Protein AF-0000000066528112 (afdb_homodimer)

pLDDT: mean 96.11, std 7.38, range [39.06, 98.94]

Organism: Pseudomonas aeruginosa (strain ATCC 15692 / DSM 22644 / CIP 104116 / JCM 14847 / LMG 12228 / 1C / PRS 101 / PAO1) (NCBI:txid208964)

Sequence (336 aa):
MSLSIYQASIPTFLRTLGNLSAILKKAAAHAEAKNIDPRIFIDARLAPDMFPLARQVQIASDAAKGAGARLAGLEVPSYADTETTFDELQARIARTVEFLEGIREEQLDGAEERNVTLKVRGQEISFNGRDFLFGFALPNFFFHVTTAYAILRHNGVELGKMDFLGGAMSLSIYQASIPTFLRTLGNLSAILKKAAAHAEAKNIDPRIFIDARLAPDMFPLARQVQIASDAAKGAGARLAGLEVPSYADTETTFDELQARIARTVEFLEGIREEQLDGAEERNVTLKVRGQEISFNGRDFLFGFALPNFFFHVTTAYAILRHNGVELGKMDFLGGA

Foldseek 3Di:
DDDFPLNVALVVLLQQLVLLLVLLVLLVVVCVVVVHDSLCQQQFAPDPPDGGLLVLLVVLLQLRQVLLQQLLVHDRDDDDSDDRGSVSSSVSSVVSSVNSVPRDRVSNVVSQQCWGWDQDPNDIDIDRSVCCRPVPSVVSNLVSSVRSSVRSVVVPRDDDPCSRVDPD/DDDFPLNVALVVLLVQLVLLLVLLVLLVVVCVVVVHDQLCQQQFAPDPPDGGLLVLLVVLLQLRQVLLQQLLVHDRDDDDSDDRGSVSSSVSSVVSSVSSVPRDRVSNVVSQQCWGWDQDPNDIDIDRSVCCRPVPSVVSNVVSSVRSSVRSVVVPRDDDPCSRVDPD

Structure (mmCIF, N/CA/C/O backbone):
data_AF-0000000066528112-model_v1
#
loop_
_entity.id
_entity.type
_entity.pdbx_description
1 polymer 'DUF1993 domain-containing protein'
#
loop_
_atom_site.group_PDB
_atom_site.id
_atom_site.type_symbol
_atom_site.label_atom_id
_atom_site.label_alt_id
_atom_site.label_comp_id
_atom_site.label_asym_id
_atom_site.label_entity_id
_atom_site.label_seq_id
_atom_site.pdbx_PDB_ins_code
_atom_site.Cartn_x
_atom_site.Cartn_y
_atom_site.Cartn_z
_atom_site.occupancy
_atom_site.B_iso_or_equiv
_atom_site.auth_seq_id
_atom_site.auth_comp_id
_atom_site.auth_asym_id
_atom_site.auth_atom_id
_atom_site.pdbx_PDB_model_num
ATOM 1 N N . MET A 1 1 ? 0.867 26.953 3.883 1 61.59 1 MET A N 1
ATOM 2 C CA . MET A 1 1 ? -0.133 26.438 4.812 1 61.59 1 MET A CA 1
ATOM 3 C C . MET A 1 1 ? 0.232 25.031 5.281 1 61.59 1 MET A C 1
ATOM 5 O O . MET A 1 1 ? 0.958 24.312 4.594 1 61.59 1 MET A O 1
ATOM 9 N N . SER A 1 2 ? 0.031 24.75 6.609 1 81.88 2 SER A N 1
ATOM 10 C CA . SER A 1 2 ? 0.45 23.5 7.258 1 81.88 2 SER A CA 1
ATOM 11 C C . SER A 1 2 ? -0.339 22.312 6.73 1 81.88 2 SER A C 1
ATOM 13 O O . SER A 1 2 ? -1.489 22.453 6.312 1 81.88 2 SER A O 1
ATOM 15 N N . LEU A 1 3 ? 0.223 21.266 6.391 1 93.56 3 LEU A N 1
ATOM 16 C CA . LEU A 1 3 ? -0.388 20.016 5.969 1 93.56 3 LEU A CA 1
ATOM 17 C C . LEU A 1 3 ? -1.448 19.562 6.969 1 93.56 3 LEU A C 1
ATOM 19 O O . LEU A 1 3 ? -1.228 19.625 8.18 1 93.56 3 LEU A O 1
ATOM 23 N N . SER A 1 4 ? -2.672 19.312 6.5 1 95.62 4 SER A N 1
ATOM 24 C CA . SER A 1 4 ? -3.746 18.844 7.371 1 95.62 4 SER A CA 1
ATOM 25 C C . SER A 1 4 ? -3.979 17.344 7.199 1 95.62 4 SER A C 1
ATOM 27 O O . SER A 1 4 ? -3.578 16.75 6.191 1 95.62 4 SER A O 1
ATOM 29 N N . ILE A 1 5 ? -4.656 16.75 8.188 1 97.38 5 ILE A N 1
ATOM 30 C CA . ILE A 1 5 ? -5.023 15.336 8.094 1 97.38 5 ILE A CA 1
ATOM 31 C C . ILE A 1 5 ? -5.969 15.125 6.914 1 97.38 5 ILE A C 1
ATOM 33 O O . ILE A 1 5 ? -5.91 14.094 6.238 1 97.38 5 ILE A O 1
ATOM 37 N N . TYR A 1 6 ? -6.859 16.078 6.684 1 97.5 6 TYR A N 1
ATOM 38 C CA . TYR A 1 6 ? -7.738 15.969 5.523 1 97.5 6 TYR A CA 1
ATOM 39 C C . TYR A 1 6 ? -6.93 15.836 4.238 1 97.5 6 TYR A C 1
ATOM 41 O O . TYR A 1 6 ? -7.137 14.906 3.459 1 97.5 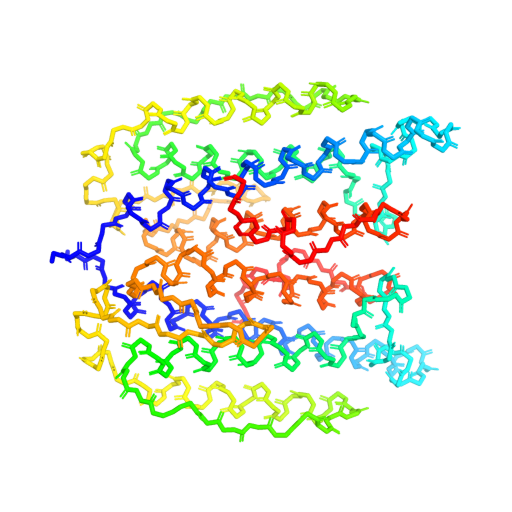6 TYR A O 1
ATOM 49 N N . GLN A 1 7 ? -5.98 16.672 4.039 1 96.75 7 GLN A N 1
ATOM 50 C CA . GLN A 1 7 ? -5.164 16.688 2.83 1 96.75 7 GLN A CA 1
ATOM 51 C C . GLN A 1 7 ? -4.34 15.406 2.705 1 96.75 7 GLN A C 1
ATOM 53 O O . GLN A 1 7 ? -4.059 14.953 1.595 1 96.75 7 GLN A O 1
ATOM 58 N N . ALA A 1 8 ? -4.027 14.781 3.84 1 97.94 8 ALA A N 1
ATOM 59 C CA . ALA A 1 8 ? -3.146 13.617 3.867 1 97.94 8 ALA A CA 1
ATOM 60 C C . ALA A 1 8 ? -3.945 12.328 3.758 1 97.94 8 ALA A C 1
ATOM 62 O O . ALA A 1 8 ? -3.373 11.234 3.744 1 97.94 8 ALA A O 1
ATOM 63 N N . SER A 1 9 ? -5.273 12.398 3.684 1 98.38 9 SER A N 1
ATOM 64 C CA . SER A 1 9 ? -6.039 11.156 3.783 1 98.38 9 SER A CA 1
ATOM 65 C C . SER A 1 9 ? -7.117 11.086 2.709 1 98.38 9 SER A C 1
ATOM 67 O O . SER A 1 9 ? -6.953 10.398 1.699 1 98.38 9 SER A O 1
ATOM 69 N N . ILE A 1 10 ? -8.109 11.992 2.83 1 98.62 10 ILE A N 1
ATOM 70 C CA . ILE A 1 10 ? -9.367 11.828 2.109 1 98.62 10 ILE A CA 1
ATOM 71 C C . ILE A 1 10 ? -9.109 11.844 0.605 1 98.6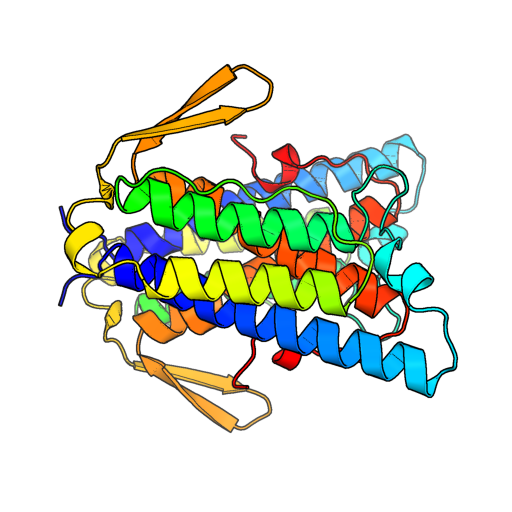2 10 ILE A C 1
ATOM 73 O O . ILE A 1 10 ? -9.547 10.945 -0.117 1 98.62 10 ILE A O 1
ATOM 77 N N . PRO A 1 11 ? -8.375 12.781 0.064 1 98.06 11 PRO A N 1
ATOM 78 C CA . PRO A 1 11 ? -8.141 12.773 -1.382 1 98.06 11 PRO A CA 1
ATOM 79 C C . PRO A 1 11 ? -7.395 11.523 -1.854 1 98.06 11 PRO A C 1
ATOM 81 O O . PRO A 1 11 ? -7.652 11.031 -2.953 1 98.06 11 PRO A O 1
ATOM 84 N N . THR A 1 12 ? -6.445 11.023 -1.06 1 98.31 12 THR A N 1
ATOM 85 C CA . THR A 1 12 ? -5.695 9.82 -1.401 1 98.31 12 THR A CA 1
ATOM 86 C C . THR A 1 12 ? -6.621 8.609 -1.487 1 98.31 12 THR A C 1
ATOM 88 O O . THR A 1 12 ? -6.543 7.828 -2.438 1 98.31 12 THR A O 1
ATOM 91 N N . PHE A 1 13 ? -7.492 8.477 -0.484 1 98.75 13 PHE A N 1
ATOM 92 C CA . PHE A 1 13 ? -8.453 7.379 -0.507 1 98.75 13 PHE A CA 1
ATOM 93 C C . PHE A 1 13 ? -9.359 7.477 -1.729 1 98.75 13 PHE A C 1
ATOM 95 O O . PHE A 1 13 ? -9.586 6.48 -2.42 1 98.75 13 PHE A O 1
ATOM 102 N N . LEU A 1 14 ? -9.852 8.695 -1.985 1 98.69 14 LEU A N 1
ATOM 103 C CA . LEU A 1 14 ? -10.781 8.906 -3.092 1 98.69 14 LEU A CA 1
ATOM 104 C C . LEU A 1 14 ? -10.117 8.578 -4.426 1 98.69 14 LEU A C 1
ATOM 106 O O . LEU A 1 14 ? -10.688 7.859 -5.25 1 98.69 14 LEU A O 1
ATOM 110 N N . ARG A 1 15 ? -8.961 9.047 -4.617 1 98.19 15 ARG A N 1
ATOM 111 C CA . ARG A 1 15 ? -8.25 8.812 -5.867 1 98.19 15 ARG A CA 1
ATOM 112 C C . ARG A 1 15 ? -7.965 7.328 -6.066 1 98.19 15 ARG A C 1
ATOM 114 O O . ARG A 1 15 ? -8.195 6.785 -7.148 1 98.19 15 ARG A O 1
ATOM 121 N N . THR A 1 16 ? -7.457 6.68 -5.062 1 98.69 16 THR A N 1
ATOM 122 C CA . THR A 1 16 ? -7.062 5.277 -5.156 1 98.69 16 THR A CA 1
ATOM 123 C C . THR A 1 16 ? -8.281 4.387 -5.348 1 98.69 16 THR A C 1
ATOM 125 O O . THR A 1 16 ? -8.234 3.406 -6.094 1 98.69 16 THR A O 1
ATOM 128 N N . LEU A 1 17 ? -9.398 4.73 -4.672 1 98.81 17 LEU A N 1
ATOM 129 C CA . LEU A 1 17 ? -10.633 3.982 -4.883 1 98.81 17 LEU A CA 1
ATOM 130 C C . LEU A 1 17 ? -11.141 4.164 -6.312 1 98.81 17 LEU A C 1
ATOM 132 O O . LEU A 1 17 ? -11.695 3.232 -6.898 1 98.81 17 LEU A O 1
ATOM 136 N N . GLY A 1 18 ? -11 5.367 -6.812 1 98.62 18 GLY A N 1
ATOM 137 C CA . GLY A 1 18 ? -11.312 5.574 -8.219 1 98.62 18 GLY A CA 1
ATOM 138 C C . GLY A 1 18 ? -10.484 4.707 -9.148 1 98.62 18 GLY A C 1
ATOM 139 O O . GLY A 1 18 ? -11.016 4.129 -10.102 1 98.62 18 GLY A O 1
ATOM 140 N N . ASN A 1 19 ? -9.219 4.637 -8.906 1 98.62 19 ASN A N 1
ATOM 141 C CA . ASN A 1 19 ? -8.328 3.785 -9.688 1 98.62 19 ASN A CA 1
ATOM 142 C C . ASN A 1 19 ? -8.719 2.314 -9.578 1 98.62 19 ASN A C 1
ATOM 144 O O . ASN A 1 19 ? -8.672 1.577 -10.562 1 98.62 19 ASN A O 1
ATOM 148 N N . LEU A 1 20 ? -9.062 1.886 -8.336 1 98.75 20 LEU A N 1
ATOM 149 C CA . LEU A 1 20 ? -9.5 0.51 -8.133 1 98.75 20 LEU A CA 1
ATOM 150 C C . LEU A 1 20 ? -10.758 0.213 -8.938 1 98.75 20 LEU A C 1
ATOM 152 O O . LEU A 1 20 ? -10.891 -0.869 -9.508 1 98.75 20 LEU A O 1
ATOM 156 N N . SER A 1 21 ? -11.688 1.162 -8.93 1 98.81 21 SER A N 1
ATOM 157 C CA . SER A 1 21 ? -12.898 1.032 -9.734 1 98.81 21 SER A CA 1
ATOM 158 C C . SER A 1 21 ? -12.555 0.85 -11.211 1 98.81 21 SER A C 1
ATOM 160 O O . SER A 1 21 ? -13.117 -0.017 -11.883 1 98.81 21 SER A O 1
ATOM 162 N N . ALA A 1 22 ? -11.672 1.644 -11.734 1 98.62 22 ALA A N 1
ATOM 163 C CA . ALA A 1 22 ? -11.25 1.547 -13.125 1 98.62 22 ALA A CA 1
ATOM 164 C C . ALA A 1 22 ? -10.594 0.2 -13.406 1 98.62 22 ALA A C 1
ATOM 166 O O . ALA A 1 22 ? -10.805 -0.394 -14.469 1 98.62 22 ALA A O 1
ATOM 167 N N . ILE A 1 23 ? -9.789 -0.249 -12.508 1 98.75 23 ILE A N 1
ATOM 168 C CA . ILE A 1 23 ? -9.117 -1.541 -12.625 1 98.75 23 ILE A CA 1
ATOM 169 C C . ILE A 1 23 ? -10.156 -2.654 -12.727 1 98.75 23 ILE A C 1
ATOM 171 O O . ILE A 1 23 ? -10.047 -3.541 -13.57 1 98.75 23 ILE A O 1
ATOM 175 N N . LEU A 1 24 ? -11.164 -2.598 -11.883 1 98.81 24 LEU A N 1
ATOM 176 C CA . LEU A 1 24 ? -12.211 -3.615 -11.898 1 98.81 24 LEU A CA 1
ATOM 177 C C . LEU A 1 24 ? -13 -3.559 -13.203 1 98.81 24 LEU A C 1
ATOM 179 O O . LEU A 1 24 ? -13.445 -4.59 -13.703 1 98.81 24 LEU A O 1
ATOM 183 N N . LYS A 1 25 ? -13.242 -2.361 -13.703 1 98.69 25 LYS A N 1
ATOM 184 C CA . LYS A 1 25 ? -13.914 -2.227 -14.984 1 98.69 25 LYS A CA 1
ATOM 185 C C . LYS A 1 25 ? -13.117 -2.893 -16.109 1 98.69 25 LYS A C 1
ATOM 187 O O . LYS A 1 25 ? -13.68 -3.568 -16.969 1 98.69 25 LYS A O 1
ATOM 192 N N . LYS A 1 26 ? -11.836 -2.717 -16.094 1 98.38 26 LYS A N 1
ATOM 193 C CA . LYS A 1 26 ? -10.977 -3.361 -17.078 1 98.38 26 LYS A CA 1
ATOM 194 C C . LYS A 1 26 ? -11.031 -4.883 -16.938 1 98.38 26 LYS A C 1
ATOM 196 O O . LYS A 1 26 ? -10.977 -5.598 -17.938 1 98.38 26 LYS A O 1
ATOM 201 N N . ALA A 1 27 ? -11.07 -5.32 -15.719 1 98.75 27 ALA A N 1
ATOM 202 C CA . ALA A 1 27 ? -11.141 -6.758 -15.477 1 98.75 27 ALA A CA 1
ATOM 203 C C . ALA A 1 27 ? -12.438 -7.344 -16.016 1 98.75 27 ALA A C 1
ATOM 205 O O . ALA A 1 27 ? -12.438 -8.414 -16.625 1 98.75 27 ALA A O 1
ATOM 206 N N . ALA A 1 28 ? -13.523 -6.66 -15.742 1 98.75 28 ALA A N 1
ATOM 207 C CA . ALA A 1 28 ? -14.82 -7.102 -16.25 1 98.75 28 ALA A CA 1
ATOM 208 C C . ALA A 1 28 ? -14.836 -7.129 -17.766 1 98.75 28 ALA A C 1
ATOM 210 O O . ALA A 1 28 ? -15.344 -8.078 -18.375 1 98.75 28 ALA A O 1
ATOM 211 N N . ALA A 1 29 ? -14.297 -6.109 -18.375 1 98.69 29 ALA A N 1
ATOM 212 C CA . ALA A 1 29 ? -14.211 -6.039 -19.828 1 98.69 29 ALA A CA 1
ATOM 213 C C . ALA A 1 29 ? -13.336 -7.164 -20.391 1 98.69 29 ALA A C 1
ATOM 215 O O . ALA A 1 29 ? -13.648 -7.746 -21.438 1 98.69 29 ALA A O 1
ATOM 216 N N . HIS A 1 30 ? -12.258 -7.422 -19.719 1 98.44 30 HIS A N 1
ATOM 217 C CA . HIS A 1 30 ? -11.367 -8.508 -20.109 1 98.44 30 HIS A CA 1
ATOM 218 C C . HIS A 1 30 ? -12.094 -9.852 -20.062 1 98.44 30 HIS A C 1
ATOM 220 O O . HIS A 1 30 ? -11.953 -10.664 -20.984 1 98.44 30 HIS A O 1
ATOM 226 N N . ALA A 1 31 ? -12.781 -10.062 -19.016 1 98.5 31 ALA A N 1
ATOM 227 C CA . ALA A 1 31 ? -13.547 -11.297 -18.875 1 98.5 31 ALA A CA 1
ATOM 228 C C . ALA A 1 31 ? -14.523 -11.469 -20.031 1 98.5 31 ALA A C 1
ATOM 230 O O . ALA A 1 31 ? -14.633 -12.555 -20.609 1 98.5 31 ALA A O 1
ATOM 231 N N . GLU A 1 32 ? -15.219 -10.43 -20.312 1 98.38 32 GLU A N 1
ATOM 232 C CA . GLU A 1 32 ? -16.172 -10.453 -21.422 1 98.38 32 GLU A CA 1
ATOM 233 C C . GLU A 1 32 ? -15.484 -10.719 -22.75 1 98.38 32 GLU A C 1
ATOM 235 O O . GLU A 1 32 ? -15.906 -11.586 -23.516 1 98.38 32 GLU A O 1
ATOM 240 N N . ALA A 1 33 ? -14.461 -10.039 -22.984 1 98.38 33 ALA A N 1
ATOM 241 C CA . ALA A 1 33 ? -13.734 -10.125 -24.266 1 98.38 33 ALA A CA 1
ATOM 242 C C . ALA A 1 33 ? -13.164 -11.523 -24.469 1 98.38 33 ALA A C 1
ATOM 244 O O . ALA A 1 33 ? -13.086 -12.008 -25.594 1 98.38 33 ALA A O 1
ATOM 245 N N . LYS A 1 34 ? -12.82 -12.148 -23.406 1 98.06 34 LYS A N 1
ATOM 246 C CA . LYS A 1 34 ? -12.156 -13.445 -23.5 1 98.06 34 LYS A CA 1
ATOM 247 C C . LYS A 1 34 ? -13.125 -14.578 -23.188 1 98.06 34 LYS A C 1
ATOM 249 O O . LYS A 1 34 ? -12.727 -15.75 -23.141 1 98.06 34 LYS A O 1
ATOM 254 N N . ASN A 1 35 ? -14.352 -14.227 -23.047 1 98.31 35 ASN A N 1
ATOM 255 C CA . ASN A 1 35 ? -15.383 -15.203 -22.703 1 98.31 35 ASN A CA 1
ATOM 256 C C . ASN A 1 35 ? -15.023 -16 -21.453 1 98.31 35 ASN A C 1
ATOM 258 O O . ASN A 1 35 ? -15.086 -17.234 -21.453 1 98.31 35 ASN A O 1
ATOM 262 N N . ILE A 1 36 ? -14.578 -15.328 -20.438 1 98.12 36 ILE A N 1
ATOM 263 C CA . ILE A 1 36 ? -14.25 -15.891 -19.125 1 98.12 36 ILE A CA 1
ATOM 264 C C . ILE A 1 36 ? -15.375 -15.586 -18.141 1 98.12 36 ILE A C 1
ATOM 266 O O . ILE A 1 36 ? -15.852 -14.445 -18.062 1 98.12 36 ILE A O 1
ATOM 270 N N . ASP A 1 37 ? -15.828 -16.625 -17.453 1 98.5 37 ASP A N 1
ATOM 271 C CA . ASP A 1 37 ? -16.75 -16.391 -16.359 1 98.5 37 ASP A CA 1
ATOM 272 C C . ASP A 1 37 ? -16.156 -15.406 -15.344 1 98.5 37 ASP A C 1
ATOM 274 O O . ASP A 1 37 ? -15.117 -15.688 -14.742 1 98.5 37 ASP A O 1
ATOM 278 N N . PRO A 1 38 ? -16.828 -14.203 -15.109 1 98.44 38 PRO A N 1
ATOM 279 C CA . PRO A 1 38 ? -16.281 -13.195 -14.211 1 98.44 38 PRO A CA 1
ATOM 280 C C . PRO A 1 38 ? -15.984 -13.742 -12.812 1 98.44 38 PRO A C 1
ATOM 282 O O . PRO A 1 38 ? -15.078 -13.258 -12.133 1 98.44 38 PRO A O 1
ATOM 285 N N . ARG A 1 39 ? -16.734 -14.742 -12.391 1 98 39 ARG A N 1
ATOM 286 C CA . ARG A 1 39 ? -16.547 -15.32 -11.07 1 98 39 ARG A CA 1
ATOM 287 C C . ARG A 1 39 ? -15.148 -15.898 -10.914 1 98 39 ARG A C 1
ATOM 289 O O . ARG A 1 39 ? -14.641 -16.016 -9.789 1 98 39 ARG A O 1
ATOM 296 N N . ILE A 1 40 ? -14.508 -16.297 -11.992 1 98.44 40 ILE A N 1
ATOM 297 C CA . ILE A 1 40 ? -13.141 -16.797 -11.953 1 98.44 40 ILE A CA 1
ATOM 298 C C . ILE A 1 40 ? -12.203 -15.734 -11.398 1 98.44 40 ILE A C 1
ATOM 300 O O . ILE A 1 40 ? -11.328 -16.031 -10.578 1 98.44 40 ILE A O 1
ATOM 304 N N . PHE A 1 41 ? -12.43 -14.484 -11.828 1 98.69 41 PHE A N 1
ATOM 305 C CA . PHE A 1 41 ? -11.625 -13.391 -11.305 1 98.69 41 PHE A CA 1
ATOM 306 C C . PHE A 1 41 ? -12.047 -13.039 -9.883 1 98.69 41 PHE A C 1
ATOM 308 O O . PHE A 1 41 ? -11.195 -12.82 -9.016 1 98.69 41 PHE A O 1
ATOM 315 N N . ILE A 1 42 ? -13.305 -12.984 -9.625 1 98.81 42 ILE A N 1
ATOM 316 C CA . ILE A 1 42 ? -13.859 -12.547 -8.352 1 98.81 42 ILE A CA 1
ATOM 317 C C . ILE A 1 42 ? -13.359 -13.461 -7.23 1 98.81 42 ILE A C 1
ATOM 319 O O . ILE A 1 42 ? -13.07 -13 -6.125 1 98.81 42 ILE A O 1
ATOM 323 N N . ASP A 1 43 ? -13.188 -14.75 -7.543 1 98.5 43 ASP A N 1
ATOM 324 C CA . ASP A 1 43 ? -12.836 -15.75 -6.543 1 98.5 43 ASP A CA 1
ATOM 325 C C . ASP A 1 43 ? -11.336 -16.047 -6.566 1 98.5 43 ASP A C 1
ATOM 327 O O . ASP A 1 43 ? -10.844 -16.828 -5.754 1 98.5 43 ASP A O 1
ATOM 331 N N . ALA A 1 44 ? -10.625 -15.406 -7.469 1 98.5 44 ALA A N 1
ATOM 332 C CA . ALA A 1 44 ? -9.195 -15.695 -7.621 1 98.5 44 ALA A CA 1
ATOM 333 C C . ALA A 1 44 ? -8.414 -15.227 -6.398 1 98.5 44 ALA A C 1
ATOM 335 O O . ALA A 1 44 ? -8.781 -14.242 -5.754 1 98.5 44 ALA A O 1
ATOM 336 N N . ARG A 1 45 ? -7.305 -15.914 -6.055 1 98.12 45 ARG A N 1
ATOM 337 C CA . ARG A 1 45 ? -6.391 -15.648 -4.949 1 98.12 45 ARG A CA 1
ATOM 338 C C . ARG A 1 45 ? -4.938 -15.781 -5.395 1 98.12 45 ARG A C 1
ATOM 340 O O . ARG A 1 45 ? -4.641 -16.5 -6.348 1 98.12 45 ARG A O 1
ATOM 347 N N . LEU A 1 46 ? -4.027 -15.078 -4.695 1 97.56 46 LEU A N 1
ATOM 348 C CA . LEU A 1 46 ? -2.607 -15.227 -4.992 1 97.56 46 LEU A CA 1
ATOM 349 C C . LEU A 1 46 ? -2.027 -16.438 -4.281 1 97.56 46 LEU A C 1
ATOM 351 O O . LEU A 1 46 ? -1.034 -17.016 -4.734 1 97.56 46 LEU A O 1
ATOM 355 N N . ALA A 1 47 ? -2.502 -16.766 -3.166 1 96.06 47 ALA A N 1
ATOM 356 C CA . ALA A 1 47 ? -2.164 -17.938 -2.373 1 96.06 47 ALA A CA 1
ATOM 357 C C . ALA A 1 47 ? -3.404 -18.531 -1.707 1 96.06 47 ALA A C 1
ATOM 359 O O . ALA A 1 47 ? -4.363 -17.812 -1.422 1 96.06 47 ALA A O 1
ATOM 360 N N . PRO A 1 48 ? -3.457 -19.891 -1.428 1 95.44 48 PRO A N 1
ATOM 361 C CA . PRO A 1 48 ? -4.684 -20.562 -0.993 1 95.44 48 PRO A CA 1
ATOM 362 C C . PRO A 1 48 ? -5.254 -19.969 0.294 1 95.44 48 PRO A C 1
ATOM 364 O O . PRO A 1 48 ? -6.473 -19.984 0.501 1 95.44 48 PRO A O 1
ATOM 367 N N . ASP A 1 49 ? -4.355 -19.5 1.12 1 95.62 49 ASP A N 1
ATOM 368 C CA . ASP A 1 49 ? -4.848 -19 2.398 1 95.62 49 ASP A CA 1
ATOM 369 C C . ASP A 1 49 ? -4.934 -17.469 2.393 1 95.62 49 ASP A C 1
ATOM 371 O O . ASP A 1 49 ? -5.078 -16.844 3.447 1 95.62 49 ASP A O 1
ATOM 375 N N . MET A 1 50 ? -4.758 -16.797 1.269 1 97.88 50 MET A N 1
ATOM 376 C CA . MET A 1 50 ? -5.02 -15.367 1.118 1 97.88 50 MET A CA 1
ATOM 377 C C . MET A 1 50 ? -6.461 -15.125 0.682 1 97.88 50 MET A C 1
ATOM 379 O O . MET A 1 50 ? -7.113 -16.031 0.153 1 97.88 50 MET A O 1
ATOM 383 N N . PHE A 1 51 ? -6.898 -13.977 0.929 1 98.38 51 PHE A N 1
ATOM 384 C CA . PHE A 1 51 ? -8.258 -13.594 0.564 1 98.38 51 PHE A CA 1
ATOM 385 C C . PHE A 1 51 ? -8.398 -13.484 -0.949 1 98.38 51 PHE A C 1
ATOM 387 O O . PHE A 1 51 ? -7.453 -13.102 -1.641 1 98.38 51 PHE A O 1
ATOM 394 N N . PRO A 1 52 ? -9.578 -13.844 -1.477 1 98.75 52 PRO A N 1
ATOM 395 C CA . PRO A 1 52 ? -9.844 -13.664 -2.904 1 98.75 52 PRO A CA 1
ATOM 396 C C . PRO A 1 52 ? -10.023 -12.195 -3.287 1 98.75 52 PRO A C 1
ATOM 398 O O . PRO A 1 52 ? -10.078 -11.328 -2.412 1 98.75 52 PRO A O 1
ATOM 401 N N . LEU A 1 53 ? -10.164 -11.891 -4.59 1 98.88 53 LEU A N 1
ATOM 402 C CA . LEU A 1 53 ? -10.305 -10.539 -5.129 1 98.88 53 LEU A CA 1
ATOM 403 C C . LEU A 1 53 ? -11.445 -9.797 -4.441 1 98.88 53 LEU A C 1
ATOM 405 O O . LEU A 1 53 ? -11.289 -8.641 -4.035 1 98.88 53 LEU A O 1
ATOM 409 N N . ALA A 1 54 ? -12.617 -10.43 -4.32 1 98.94 54 ALA A N 1
ATOM 410 C CA . ALA A 1 54 ? -13.773 -9.758 -3.736 1 98.94 54 ALA A CA 1
ATOM 411 C C . ALA A 1 54 ? -13.461 -9.242 -2.338 1 98.94 54 ALA A C 1
ATOM 413 O O . ALA A 1 54 ? -13.797 -8.102 -2.004 1 98.94 54 ALA A O 1
ATOM 414 N N . ARG A 1 55 ? -12.844 -10.047 -1.548 1 98.88 55 ARG A N 1
ATOM 415 C CA . ARG A 1 55 ? -12.539 -9.672 -0.172 1 98.88 55 ARG A CA 1
ATOM 416 C C . ARG A 1 55 ? -11.469 -8.586 -0.127 1 98.88 55 ARG A C 1
ATOM 418 O O . ARG A 1 55 ? -11.492 -7.715 0.75 1 98.88 55 ARG A O 1
ATOM 425 N N . GLN A 1 56 ? -10.5 -8.633 -1.055 1 98.94 56 GLN A N 1
ATOM 426 C CA . GLN A 1 56 ? -9.523 -7.551 -1.14 1 98.94 56 GLN A CA 1
ATOM 427 C C . GLN A 1 56 ? -10.211 -6.207 -1.359 1 98.94 56 GLN A C 1
ATOM 429 O O . GLN A 1 56 ? -9.867 -5.211 -0.719 1 98.94 56 GLN A O 1
ATOM 434 N N . VAL A 1 57 ? -11.164 -6.145 -2.25 1 98.94 57 VAL A N 1
ATOM 435 C CA . VAL A 1 57 ? -11.898 -4.922 -2.561 1 98.94 57 VAL A CA 1
ATOM 436 C C . VAL A 1 57 ? -12.734 -4.504 -1.353 1 98.94 57 VAL A C 1
ATOM 438 O O . VAL A 1 57 ? -12.797 -3.318 -1.015 1 98.94 57 VAL A O 1
ATOM 441 N N . GLN A 1 58 ? -13.375 -5.477 -0.726 1 98.94 58 GLN A N 1
ATOM 442 C CA . GLN A 1 58 ? -14.172 -5.207 0.468 1 98.94 58 GLN A CA 1
ATOM 443 C C . GLN A 1 58 ? -13.312 -4.582 1.566 1 98.94 58 GLN A C 1
ATOM 445 O O . GLN A 1 58 ? -13.703 -3.574 2.166 1 98.94 58 GLN A O 1
ATOM 450 N N . ILE A 1 59 ? -12.117 -5.094 1.801 1 98.69 59 ILE A N 1
ATOM 451 C CA . ILE A 1 59 ? -11.266 -4.609 2.879 1 98.69 59 ILE A CA 1
ATOM 452 C C . ILE A 1 59 ? -10.688 -3.246 2.508 1 98.69 59 ILE A C 1
ATOM 454 O O . ILE A 1 59 ? -10.539 -2.373 3.367 1 98.69 59 ILE A O 1
ATOM 458 N N . ALA A 1 60 ? -10.336 -3.055 1.245 1 98.88 60 ALA A N 1
ATOM 459 C CA . ALA A 1 60 ? -9.898 -1.729 0.816 1 98.88 60 ALA A CA 1
ATOM 460 C C . ALA A 1 60 ? -10.969 -0.678 1.111 1 98.88 60 ALA A C 1
ATOM 462 O O . ALA A 1 60 ? -10.656 0.406 1.612 1 98.88 60 ALA A O 1
ATOM 463 N N . SER A 1 61 ? -12.211 -0.98 0.752 1 98.88 61 SER A N 1
ATOM 464 C CA . SER A 1 61 ? -13.344 -0.109 1.048 1 98.88 61 SER A CA 1
ATOM 465 C C . SER A 1 61 ? -13.477 0.137 2.547 1 98.88 61 SER A C 1
ATOM 467 O O . SER A 1 61 ? -13.641 1.277 2.982 1 98.88 61 SER A O 1
ATOM 469 N N . ASP A 1 62 ? -13.375 -0.894 3.332 1 98.5 62 ASP A N 1
ATOM 470 C CA . ASP A 1 62 ? -13.492 -0.808 4.785 1 98.5 62 ASP A CA 1
ATOM 471 C C . ASP A 1 62 ? -12.375 0.042 5.379 1 98.5 62 ASP A C 1
ATOM 473 O O . ASP A 1 62 ? -12.602 0.82 6.309 1 98.5 62 ASP A O 1
ATOM 477 N N . ALA A 1 63 ? -11.172 -0.205 4.922 1 98.31 63 ALA A N 1
ATOM 478 C CA . ALA A 1 63 ? -10.023 0.551 5.414 1 98.31 63 ALA A CA 1
ATOM 479 C C . ALA A 1 63 ? -10.195 2.045 5.16 1 98.31 63 ALA A C 1
ATOM 481 O O . ALA A 1 63 ? -9.938 2.865 6.043 1 98.31 63 ALA A O 1
ATOM 482 N N . ALA A 1 64 ? -10.648 2.41 3.949 1 98.81 64 ALA A N 1
ATOM 483 C CA . ALA A 1 64 ? -10.82 3.811 3.572 1 98.81 64 ALA A CA 1
ATOM 484 C C . ALA A 1 64 ? -11.938 4.461 4.379 1 98.81 64 ALA A C 1
ATOM 486 O O . ALA A 1 64 ? -11.734 5.496 5.02 1 98.81 64 ALA A O 1
ATOM 487 N N . LYS A 1 65 ? -13.148 3.852 4.383 1 98.75 65 LYS A N 1
ATOM 488 C CA . LYS A 1 65 ? -14.266 4.461 5.094 1 98.75 65 LYS A CA 1
ATOM 489 C C . LYS A 1 65 ? -14.023 4.48 6.598 1 98.75 65 LYS A C 1
ATOM 491 O O . LYS A 1 65 ? -14.398 5.438 7.281 1 98.75 65 LYS A O 1
ATOM 496 N N . GLY A 1 66 ? -13.43 3.383 7.117 1 98.19 66 GLY A N 1
ATOM 497 C CA . GLY A 1 66 ? -13.094 3.346 8.531 1 98.19 66 GLY A CA 1
ATOM 498 C C . GLY A 1 66 ? -12.117 4.434 8.938 1 98.19 66 GLY A C 1
ATOM 499 O O . GLY A 1 66 ? -12.297 5.078 9.977 1 98.19 66 GLY A O 1
ATOM 500 N N . ALA A 1 67 ? -11.039 4.617 8.156 1 98.62 67 ALA A N 1
ATOM 501 C CA . ALA A 1 67 ? -10.062 5.664 8.445 1 98.62 67 ALA A CA 1
ATOM 502 C C . ALA A 1 67 ? -10.719 7.043 8.438 1 98.62 67 ALA A C 1
ATOM 504 O O . ALA A 1 67 ? -10.531 7.832 9.367 1 98.62 67 ALA A O 1
ATOM 505 N N . GLY A 1 68 ? -11.492 7.344 7.348 1 98.69 68 GLY A N 1
ATOM 506 C CA . GLY A 1 68 ? -12.18 8.617 7.273 1 98.69 68 GLY A CA 1
ATOM 507 C C . GLY A 1 68 ? -13.086 8.883 8.461 1 98.69 68 GLY A C 1
ATOM 508 O O . GLY A 1 68 ? -13.047 9.961 9.055 1 98.69 68 GLY A O 1
ATOM 509 N N . ALA A 1 69 ? -13.891 7.891 8.812 1 98.62 69 ALA A N 1
ATOM 510 C CA . ALA A 1 69 ? -14.852 8.031 9.906 1 98.62 69 ALA A CA 1
ATOM 511 C C . ALA A 1 69 ? -14.133 8.258 11.234 1 98.62 69 ALA A C 1
ATOM 513 O O . ALA A 1 69 ? -14.461 9.195 11.961 1 98.62 69 ALA A O 1
ATOM 514 N N . ARG A 1 70 ? -13.156 7.461 11.555 1 98 70 ARG A N 1
ATOM 515 C CA . ARG A 1 70 ? -12.461 7.527 12.836 1 98 70 ARG A CA 1
ATOM 516 C C . ARG A 1 70 ? -11.711 8.844 12.992 1 98 70 ARG A C 1
ATOM 518 O O . ARG A 1 70 ? -11.75 9.469 14.055 1 98 70 ARG A O 1
ATOM 525 N N . LEU A 1 71 ? -11.016 9.297 11.961 1 98.25 71 LEU A N 1
ATOM 526 C CA . LEU A 1 71 ? -10.273 10.547 12.008 1 98.25 71 LEU A CA 1
ATOM 527 C C . LEU A 1 71 ? -11.227 11.742 12.102 1 98.25 71 LEU A C 1
ATOM 529 O O . LEU A 1 71 ? -10.883 12.766 12.695 1 98.25 71 LEU A O 1
ATOM 533 N N . ALA A 1 72 ? -12.422 11.586 11.523 1 98.06 72 ALA A N 1
ATOM 534 C CA . ALA A 1 72 ? -13.406 12.672 11.547 1 98.06 72 ALA A CA 1
ATOM 535 C C . ALA A 1 72 ? -14.258 12.602 12.812 1 98.06 72 ALA A C 1
ATOM 537 O O . ALA A 1 72 ? -15.102 13.469 13.047 1 98.06 72 ALA A O 1
ATOM 538 N N . GLY A 1 73 ? -14.094 11.516 13.633 1 96.62 73 GLY A N 1
ATOM 539 C CA . GLY A 1 73 ? -14.898 11.352 14.828 1 96.62 73 GLY A CA 1
ATOM 540 C C . GLY A 1 73 ? -16.328 10.922 14.531 1 96.62 73 GLY A C 1
ATOM 541 O O . GLY A 1 73 ? -17.266 11.32 15.234 1 96.62 73 GLY A O 1
ATOM 542 N N . LEU A 1 74 ? -16.5 10.25 13.453 1 97.62 74 LEU A N 1
ATOM 543 C CA . LEU A 1 74 ? -17.812 9.781 13.031 1 97.62 74 LEU A CA 1
ATOM 544 C C . LEU A 1 74 ? -17.969 8.289 13.297 1 97.62 74 LEU A C 1
ATOM 546 O O . LEU A 1 74 ? -16.984 7.578 13.492 1 97.62 74 LEU A O 1
ATOM 550 N N . GLU A 1 75 ? -19.219 7.883 13.336 1 97.12 75 GLU A N 1
ATOM 551 C CA . GLU A 1 75 ? -19.484 6.449 13.352 1 97.12 75 GLU A CA 1
ATOM 552 C C . GLU A 1 75 ? -19.078 5.797 12.031 1 97.12 75 GLU A C 1
ATOM 554 O O . GLU A 1 75 ? -19.328 6.344 10.961 1 97.12 75 GLU A O 1
ATOM 559 N N . VAL A 1 76 ? -18.391 4.668 12.133 1 97.44 76 VAL A N 1
ATOM 560 C CA . VAL A 1 76 ? -18.016 3.934 10.938 1 97.44 76 VAL A CA 1
ATOM 561 C C . VAL A 1 76 ? -19.234 3.246 10.336 1 97.44 76 VAL A C 1
ATOM 563 O O . VAL A 1 76 ? -19.875 2.426 10.992 1 97.44 76 VAL A O 1
ATOM 566 N N . PRO A 1 77 ? -19.594 3.572 9.078 1 98.12 77 PRO A N 1
ATOM 567 C CA . PRO A 1 77 ? -20.703 2.844 8.461 1 98.12 77 PRO A CA 1
ATOM 568 C C . PRO A 1 77 ? -20.422 1.35 8.32 1 98.12 77 PRO A C 1
ATOM 570 O O . PRO A 1 77 ? -19.281 0.954 8.086 1 98.12 77 PRO A O 1
ATOM 573 N N . SER A 1 78 ? -21.438 0.598 8.398 1 97.88 78 SER A N 1
ATOM 574 C CA . SER A 1 78 ? -21.328 -0.849 8.242 1 97.88 78 SER A CA 1
ATOM 575 C C . SER A 1 78 ? -21.812 -1.296 6.867 1 97.88 78 SER A C 1
ATOM 577 O O . SER A 1 78 ? -22.922 -0.954 6.461 1 97.88 78 SER A O 1
ATOM 579 N N . TYR A 1 79 ? -20.938 -1.916 6.109 1 98.12 79 TYR A N 1
ATOM 580 C CA . TYR A 1 79 ? -21.281 -2.545 4.84 1 98.12 79 TYR A CA 1
ATOM 581 C C . TYR A 1 79 ? -21.125 -4.059 4.922 1 98.12 79 TYR A C 1
ATOM 583 O O . TYR A 1 79 ? -20.031 -4.566 5.203 1 98.12 79 TYR A O 1
ATOM 591 N N . ALA A 1 80 ? -22.172 -4.832 4.625 1 98.38 80 ALA A N 1
ATOM 592 C CA . ALA A 1 80 ? -22.078 -6.289 4.637 1 98.38 80 ALA A CA 1
ATOM 593 C C . ALA A 1 80 ? -21.188 -6.793 3.51 1 98.38 80 ALA A C 1
ATOM 595 O O . ALA A 1 80 ? -21.234 -6.262 2.396 1 98.38 80 ALA A O 1
ATOM 596 N N . ASP A 1 81 ? -20.344 -7.773 3.775 1 98.31 81 ASP A N 1
ATOM 597 C CA . ASP A 1 81 ? -19.453 -8.375 2.789 1 98.31 81 ASP A CA 1
ATOM 598 C C . ASP A 1 81 ? -20.188 -9.445 1.973 1 98.31 81 ASP A C 1
ATOM 600 O O . ASP A 1 81 ? -19.891 -10.633 2.09 1 98.31 81 ASP A O 1
ATOM 604 N N . THR A 1 82 ? -20.984 -9.023 0.979 1 98.5 82 THR A N 1
ATOM 605 C CA . THR A 1 82 ? -21.844 -9.977 0.282 1 98.5 82 THR A CA 1
ATOM 606 C C . THR A 1 82 ? -21.594 -9.945 -1.221 1 98.5 82 THR A C 1
ATOM 608 O O . THR A 1 82 ? -22.188 -10.711 -1.977 1 98.5 82 THR A O 1
ATOM 611 N N . GLU A 1 83 ? -20.719 -9.047 -1.68 1 98.75 83 GLU A N 1
ATOM 612 C CA . GLU A 1 83 ? -20.531 -8.836 -3.111 1 98.75 83 GLU A CA 1
ATOM 613 C C . GLU A 1 83 ? -19.922 -10.062 -3.779 1 98.75 83 GLU A C 1
ATOM 615 O O . GLU A 1 83 ? -18.938 -10.625 -3.283 1 98.75 83 GLU A O 1
ATOM 620 N N . THR A 1 84 ? -20.516 -10.516 -4.934 1 98.19 84 THR A N 1
ATOM 621 C CA . THR A 1 84 ? -20.016 -11.672 -5.652 1 98.19 84 THR A CA 1
ATOM 622 C C . THR A 1 84 ? -19.844 -11.359 -7.137 1 98.19 84 THR A C 1
ATOM 624 O O . THR A 1 84 ? -19.5 -12.25 -7.926 1 98.19 84 THR A O 1
ATOM 627 N N . THR A 1 85 ? -20.125 -10.141 -7.559 1 98.75 85 THR A N 1
ATOM 628 C CA . THR A 1 85 ? -19.984 -9.742 -8.953 1 98.75 85 THR A CA 1
ATOM 629 C C . THR A 1 85 ? -19.203 -8.438 -9.062 1 98.75 85 THR A C 1
ATOM 631 O O . THR A 1 85 ? -19.094 -7.691 -8.094 1 98.75 85 THR A O 1
ATOM 634 N N . PHE A 1 86 ? -18.703 -8.195 -10.273 1 98.88 86 PHE A N 1
ATOM 635 C CA . PHE A 1 86 ? -18.031 -6.93 -10.516 1 98.88 86 PHE A CA 1
ATOM 636 C C . PHE A 1 86 ? -18.969 -5.754 -10.258 1 98.88 86 PHE A C 1
ATOM 638 O O . PHE A 1 86 ? -18.547 -4.738 -9.695 1 98.88 86 PHE A O 1
ATOM 645 N N . ASP A 1 87 ? -20.203 -5.84 -10.688 1 98.81 87 ASP A N 1
ATOM 646 C CA . ASP A 1 87 ? -21.172 -4.762 -10.492 1 98.81 87 ASP A CA 1
ATOM 647 C C . ASP A 1 87 ? -21.375 -4.477 -9 1 98.81 87 ASP A C 1
ATOM 649 O O . ASP A 1 87 ? -21.484 -3.316 -8.602 1 98.81 87 ASP A O 1
ATOM 653 N N . GLU A 1 88 ? -21.484 -5.516 -8.234 1 98.88 88 GLU A N 1
ATOM 654 C CA . GLU A 1 88 ? -21.688 -5.348 -6.797 1 98.88 88 GLU A CA 1
ATOM 655 C C . GLU A 1 88 ? -20.453 -4.727 -6.145 1 98.88 88 GLU A C 1
ATOM 657 O O . GLU A 1 88 ? -20.578 -3.918 -5.223 1 98.88 88 GLU A O 1
ATOM 662 N N . LEU A 1 89 ? -19.281 -5.121 -6.543 1 98.94 89 LEU A N 1
ATOM 663 C CA . LEU A 1 89 ? -18.047 -4.52 -6.035 1 98.94 89 LEU A CA 1
ATOM 664 C C . LEU A 1 89 ? -17.969 -3.047 -6.422 1 98.94 89 LEU A C 1
ATOM 666 O O . LEU A 1 89 ? -17.531 -2.217 -5.625 1 98.94 89 LEU A O 1
ATOM 670 N N . GLN A 1 90 ? -18.359 -2.721 -7.715 1 98.94 90 GLN A N 1
ATOM 671 C CA . GLN A 1 90 ? -18.438 -1.329 -8.148 1 98.94 90 GLN A CA 1
ATOM 672 C C . GLN A 1 90 ? -19.359 -0.52 -7.25 1 98.94 90 GLN A C 1
ATOM 674 O O . GLN A 1 90 ? -19.047 0.614 -6.883 1 98.94 90 GLN A O 1
ATOM 679 N N . ALA A 1 91 ? -20.5 -1.071 -6.922 1 98.94 91 ALA A N 1
ATOM 680 C CA . ALA A 1 91 ? -21.453 -0.39 -6.059 1 98.94 91 ALA A CA 1
ATOM 681 C C . ALA A 1 91 ? -20.859 -0.134 -4.676 1 98.94 91 ALA A C 1
ATOM 683 O O . ALA A 1 91 ? -21.109 0.911 -4.07 1 98.94 91 ALA A O 1
ATOM 684 N N . ARG A 1 92 ? -20.156 -1.075 -4.145 1 98.88 92 ARG A N 1
ATOM 685 C CA . ARG A 1 92 ? -19.5 -0.908 -2.852 1 98.88 92 ARG A CA 1
ATOM 686 C C . ARG A 1 92 ? -18.5 0.244 -2.887 1 98.88 92 ARG A C 1
ATOM 688 O O . ARG A 1 92 ? -18.469 1.064 -1.967 1 98.88 92 ARG A O 1
ATOM 695 N N . ILE A 1 93 ? -17.625 0.242 -3.916 1 98.94 93 ILE A N 1
ATOM 696 C CA . ILE A 1 93 ? -16.641 1.316 -4.059 1 98.94 93 ILE A CA 1
ATOM 697 C C . ILE A 1 93 ? -17.359 2.66 -4.152 1 98.94 93 ILE A C 1
ATOM 699 O O . ILE A 1 93 ? -16.984 3.627 -3.494 1 98.94 93 ILE A O 1
ATOM 703 N N . ALA A 1 94 ? -18.453 2.758 -4.977 1 98.94 94 ALA A N 1
ATOM 704 C CA . ALA A 1 94 ? -19.219 3.992 -5.148 1 98.94 94 ALA A CA 1
ATOM 705 C C . ALA A 1 94 ? -19.797 4.473 -3.82 1 98.94 94 ALA A C 1
ATOM 707 O O . ALA A 1 94 ? -19.781 5.672 -3.527 1 98.94 94 ALA A O 1
ATOM 708 N N . ARG A 1 95 ? -20.344 3.557 -3.055 1 98.81 95 ARG A N 1
ATOM 709 C CA . ARG A 1 95 ? -20.891 3.889 -1.745 1 98.81 95 ARG A CA 1
ATOM 710 C C . ARG A 1 95 ? -19.812 4.422 -0.812 1 98.81 95 ARG A C 1
ATOM 712 O O . ARG A 1 95 ? -20.062 5.359 -0.048 1 98.81 95 ARG A O 1
ATOM 719 N N . THR A 1 96 ? -18.688 3.799 -0.789 1 98.94 96 THR A N 1
ATOM 720 C CA . THR A 1 96 ? -17.562 4.234 0.025 1 98.94 96 THR A CA 1
ATOM 721 C C . THR A 1 96 ? -17.109 5.637 -0.375 1 98.94 96 THR A C 1
ATOM 723 O O . THR A 1 96 ? -16.875 6.484 0.485 1 98.94 96 THR A O 1
ATOM 726 N N . VAL A 1 97 ? -16.984 5.867 -1.707 1 98.88 97 VAL A N 1
ATOM 727 C CA . VAL A 1 97 ? -16.594 7.168 -2.244 1 98.88 97 VAL A CA 1
ATOM 728 C C . VAL A 1 97 ? -17.594 8.234 -1.808 1 98.88 97 VAL A C 1
ATOM 730 O O . VAL A 1 97 ? -17.203 9.312 -1.362 1 98.88 97 VAL A O 1
ATOM 733 N N . GLU A 1 98 ? -18.875 7.945 -1.914 1 98.88 98 GLU A N 1
ATOM 734 C CA . GLU A 1 98 ? -19.906 8.883 -1.498 1 98.88 98 GLU A CA 1
ATOM 735 C C . GLU A 1 98 ? -19.766 9.258 -0.026 1 98.88 98 GLU A C 1
ATOM 737 O O . GLU A 1 98 ? -19.859 10.43 0.334 1 98.88 98 GLU A O 1
ATOM 742 N N . PHE A 1 99 ? -19.562 8.281 0.831 1 98.88 99 PHE A N 1
ATOM 743 C CA . PHE A 1 99 ? -19.391 8.539 2.256 1 98.88 99 PHE A CA 1
ATOM 744 C C . PHE A 1 99 ? -18.188 9.461 2.494 1 98.88 99 PHE A C 1
ATOM 746 O O . PHE A 1 99 ? -18.297 10.445 3.227 1 98.88 99 PHE A O 1
ATOM 753 N N . LEU A 1 100 ? -17.031 9.133 1.924 1 98.88 100 LEU A N 1
ATOM 754 C CA . LEU A 1 100 ? -15.805 9.891 2.119 1 98.88 100 LEU A CA 1
ATOM 755 C C . LEU A 1 100 ? -15.969 11.328 1.619 1 98.88 100 LEU A C 1
ATOM 757 O O . LEU A 1 100 ? -15.453 12.266 2.232 1 98.88 100 LEU A O 1
ATOM 761 N N . GLU A 1 101 ? -16.625 11.477 0.422 1 98.75 101 GLU A N 1
ATOM 762 C CA . GLU A 1 101 ? -16.891 12.797 -0.138 1 98.75 101 GLU A CA 1
ATOM 763 C C . GLU A 1 101 ? -17.75 13.633 0.792 1 98.75 101 GLU A C 1
ATOM 765 O O . GLU A 1 101 ? -17.734 14.867 0.729 1 98.75 101 GLU A O 1
ATOM 770 N N . GLY A 1 102 ? -18.469 12.977 1.649 1 98.69 102 GLY A N 1
ATOM 771 C CA . GLY A 1 102 ? -19.344 13.656 2.582 1 98.69 102 GLY A CA 1
ATOM 772 C C . GLY A 1 102 ? -18.625 14.172 3.816 1 98.69 102 GLY A C 1
ATOM 773 O O . GLY A 1 102 ? -19.188 14.961 4.586 1 98.69 102 GLY A O 1
ATOM 774 N N . ILE A 1 103 ? -17.422 13.773 4.059 1 98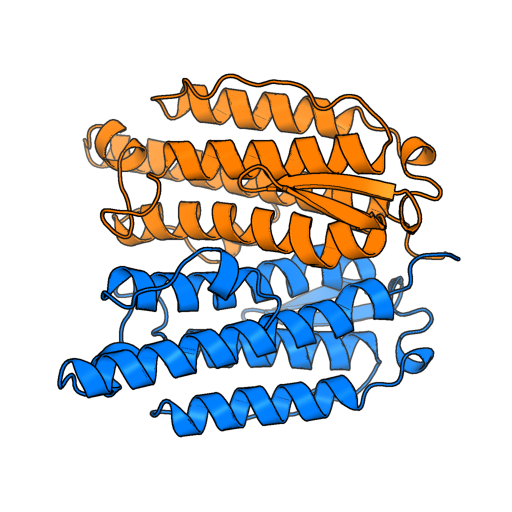.56 103 ILE A N 1
ATOM 775 C CA . ILE A 1 103 ? -16.641 14.227 5.211 1 98.56 103 ILE A CA 1
ATOM 776 C C . ILE A 1 103 ? -16.094 15.633 4.941 1 98.56 103 ILE A C 1
ATOM 778 O O . ILE A 1 103 ? -15.336 15.828 3.992 1 98.56 103 ILE A O 1
ATOM 782 N N . ARG A 1 104 ? -16.5 16.578 5.762 1 97.81 104 ARG A N 1
ATOM 783 C CA . ARG A 1 104 ? -16.031 17.938 5.621 1 97.81 104 ARG A CA 1
ATOM 784 C C . ARG A 1 104 ? -14.617 18.094 6.18 1 97.81 104 ARG A C 1
ATOM 786 O O . ARG A 1 104 ? -14.281 17.5 7.203 1 97.81 104 ARG A O 1
ATOM 793 N N . GLU A 1 105 ? -13.844 18.906 5.484 1 96.88 105 GLU A N 1
ATOM 794 C CA . GLU A 1 105 ? -12.453 19.125 5.879 1 96.88 105 GLU A CA 1
ATOM 795 C C . GLU A 1 105 ? -12.344 19.516 7.352 1 96.88 105 GLU A C 1
ATOM 797 O O . GLU A 1 105 ? -11.453 19.047 8.062 1 96.88 105 GLU A O 1
ATOM 802 N N . GLU A 1 106 ? -13.258 20.344 7.844 1 96.81 106 GLU A N 1
ATOM 803 C CA . GLU A 1 106 ? -13.219 20.875 9.203 1 96.81 106 GLU A CA 1
ATOM 804 C C . GLU A 1 106 ? -13.406 19.766 10.234 1 96.81 106 GLU A C 1
ATOM 806 O O . GLU A 1 106 ? -12.961 19.891 11.375 1 96.81 106 GLU A O 1
ATOM 811 N N . GLN A 1 107 ? -14.055 18.688 9.883 1 97.62 107 GLN A N 1
ATOM 812 C CA . GLN A 1 107 ? -14.273 17.562 10.781 1 97.62 107 GLN A CA 1
ATOM 813 C C . GLN A 1 107 ? -12.969 16.844 11.086 1 97.62 107 GLN A C 1
ATOM 815 O O . GLN A 1 107 ? -12.891 16.047 12.039 1 97.62 107 GLN A O 1
ATOM 820 N N . LEU A 1 108 ? -11.938 17.125 10.336 1 97.62 108 LEU A N 1
ATOM 821 C CA . LEU A 1 108 ? -10.656 16.453 10.539 1 97.62 108 LEU A CA 1
ATOM 822 C C . LEU A 1 108 ? -9.656 17.406 11.195 1 97.62 108 LEU A C 1
ATOM 824 O O . LEU A 1 108 ? -8.477 17.062 11.344 1 97.62 108 LEU A O 1
ATOM 828 N N . ASP A 1 109 ? -10.117 18.625 11.523 1 95.62 109 ASP A N 1
ATOM 829 C CA . ASP A 1 109 ? -9.25 19.531 12.273 1 95.62 109 ASP A CA 1
ATOM 830 C C . ASP A 1 109 ? -8.836 18.906 13.609 1 95.62 109 ASP A C 1
ATOM 832 O O . ASP A 1 109 ? -9.688 18.438 14.367 1 95.62 109 ASP A O 1
ATOM 836 N N . GLY A 1 110 ? -7.52 18.859 13.859 1 94.5 110 GLY A N 1
ATOM 837 C CA . GLY A 1 110 ? -7.02 18.328 15.117 1 94.5 110 GLY A CA 1
ATOM 838 C C . GLY A 1 110 ? -7 16.812 15.148 1 94.5 110 GLY A C 1
ATOM 839 O O . GLY A 1 110 ? -6.648 16.203 16.156 1 94.5 110 GLY A O 1
ATOM 840 N N . ALA A 1 111 ? -7.281 16.156 14.039 1 96.81 111 ALA A N 1
ATOM 841 C CA . ALA A 1 111 ? -7.426 14.695 14 1 96.81 111 ALA A CA 1
ATOM 842 C C . ALA A 1 111 ? -6.082 14.008 14.219 1 96.81 111 ALA A C 1
ATOM 844 O O . ALA A 1 111 ? -6.035 12.82 14.562 1 96.81 111 ALA A O 1
ATOM 845 N N . GLU A 1 112 ? -4.996 14.703 13.977 1 95.94 112 GLU A N 1
ATOM 846 C CA . GLU A 1 112 ? -3.68 14.102 14.164 1 95.94 112 GLU A CA 1
ATOM 847 C C . GLU A 1 112 ? -3.475 13.648 15.609 1 95.94 112 GLU A C 1
ATOM 849 O O . GLU A 1 112 ? -2.732 12.695 15.867 1 95.94 112 GLU A O 1
ATOM 854 N N . GLU A 1 113 ? -4.152 14.273 16.531 1 95.94 113 GLU A N 1
ATOM 855 C CA . GLU A 1 113 ? -3.982 13.953 17.953 1 95.94 113 GLU A CA 1
ATOM 856 C C . GLU A 1 113 ? -5.184 13.188 18.484 1 95.94 113 GLU A C 1
ATOM 858 O O . GLU A 1 113 ? -5.203 12.797 19.656 1 95.94 113 GLU A O 1
ATOM 863 N N . ARG A 1 114 ? -6.188 13 17.672 1 95.56 114 ARG A N 1
ATOM 864 C CA . ARG A 1 114 ? -7.375 12.266 18.109 1 95.56 114 ARG A CA 1
ATOM 865 C C . ARG A 1 114 ? -7.031 10.82 18.453 1 95.56 114 ARG A C 1
ATOM 867 O O . ARG A 1 114 ? -6.254 10.18 17.75 1 95.56 114 ARG A O 1
ATOM 874 N N . ASN A 1 115 ? -7.547 10.367 19.578 1 96.12 115 ASN A N 1
ATOM 875 C CA . ASN A 1 115 ? -7.379 8.961 19.922 1 96.12 115 ASN A CA 1
ATOM 876 C C . ASN A 1 115 ? -8.234 8.055 19.047 1 96.12 115 ASN A C 1
ATOM 878 O O . ASN A 1 115 ? -9.438 8.289 18.891 1 96.12 115 ASN A O 1
ATOM 882 N N . VAL A 1 116 ? -7.594 7.102 18.391 1 96.12 116 VAL A N 1
ATOM 883 C CA . VAL A 1 116 ? -8.266 6.117 17.547 1 96.12 116 VAL A CA 1
ATOM 884 C C . VAL A 1 116 ? -8.055 4.719 18.125 1 96.12 116 VAL A C 1
ATOM 886 O O . VAL A 1 116 ? -6.918 4.297 18.344 1 96.12 116 VAL A O 1
ATOM 889 N N . THR A 1 117 ? -9.109 4.023 18.375 1 93.31 117 THR A N 1
ATOM 890 C CA . THR A 1 117 ? -9.031 2.672 18.922 1 93.31 117 THR A CA 1
ATOM 891 C C . THR A 1 117 ? -9.523 1.652 17.906 1 93.31 117 THR A C 1
ATOM 893 O O . THR A 1 117 ? -10.594 1.827 17.312 1 93.31 117 THR A O 1
ATOM 896 N N . LEU A 1 118 ? -8.75 0.645 17.672 1 91.19 118 LEU A N 1
ATOM 897 C CA . LEU A 1 118 ? -9.102 -0.463 16.797 1 91.19 118 LEU A CA 1
ATOM 898 C C . LEU A 1 118 ? -9.219 -1.766 17.578 1 91.19 118 LEU A C 1
ATOM 900 O O . LEU A 1 118 ? -8.523 -1.952 18.594 1 91.19 118 LEU A O 1
ATOM 904 N N . LYS A 1 119 ? -10.141 -2.578 17.172 1 84.75 119 LYS A N 1
ATOM 905 C CA . LYS A 1 119 ? -10.227 -3.939 17.703 1 84.75 119 LYS A CA 1
ATOM 906 C C . LYS A 1 119 ? -9.562 -4.934 16.75 1 84.75 119 LYS A C 1
ATOM 908 O O . LYS A 1 119 ? -10.07 -5.184 15.648 1 84.75 119 LYS A O 1
ATOM 913 N N . VAL A 1 120 ? -8.406 -5.387 17.062 1 73.94 120 VAL A N 1
ATOM 914 C CA . VAL A 1 120 ? -7.66 -6.336 16.25 1 73.94 120 VAL A CA 1
ATOM 915 C C . VAL A 1 120 ? -7.535 -7.668 16.984 1 73.94 120 VAL A C 1
ATOM 917 O O . VAL A 1 120 ? -6.938 -7.738 18.062 1 73.94 120 VAL A O 1
ATOM 920 N N . ARG A 1 121 ? -8.008 -8.781 16.375 1 74.06 121 ARG A N 1
ATOM 921 C CA . ARG A 1 121 ? -7.969 -10.117 16.953 1 74.06 121 ARG A CA 1
ATOM 922 C C . ARG A 1 121 ? -8.477 -10.109 18.391 1 74.06 121 ARG A C 1
ATOM 924 O O . ARG A 1 121 ? -7.848 -10.68 19.297 1 74.06 121 ARG A O 1
ATOM 931 N N . GLY A 1 122 ? -9.391 -9.289 18.609 1 78.56 122 GLY A N 1
ATOM 932 C CA . GLY A 1 122 ? -10.047 -9.242 19.906 1 78.56 122 GLY A CA 1
ATOM 933 C C . GLY A 1 122 ? -9.375 -8.297 20.891 1 78.56 122 GLY A C 1
ATOM 934 O O . GLY A 1 122 ? -9.852 -8.109 22 1 78.56 122 GLY A O 1
ATOM 935 N N . GLN A 1 123 ? -8.289 -7.82 20.547 1 84.5 123 GLN A N 1
ATOM 936 C CA . GLN A 1 123 ? -7.566 -6.887 21.406 1 84.5 123 GLN A CA 1
ATOM 937 C C . GLN A 1 123 ? -7.699 -5.453 20.891 1 84.5 123 GLN A C 1
ATOM 939 O O . GLN A 1 123 ? -7.684 -5.215 19.688 1 84.5 123 GLN A O 1
ATOM 944 N N . GLU A 1 124 ? -7.766 -4.59 21.922 1 88.62 124 GLU A N 1
ATOM 945 C CA . GLU A 1 124 ? -7.859 -3.178 21.562 1 88.62 124 GLU A CA 1
ATOM 946 C C . GLU A 1 124 ? -6.477 -2.547 21.438 1 88.62 124 GLU A C 1
ATOM 948 O O . GLU A 1 124 ? -5.629 -2.725 22.312 1 88.62 124 GLU A O 1
ATOM 953 N N . ILE A 1 125 ? -6.246 -1.955 20.344 1 89.81 125 ILE A N 1
ATOM 954 C CA . ILE A 1 125 ? -5.031 -1.181 20.125 1 89.81 125 ILE A CA 1
ATOM 955 C C . ILE A 1 125 ? -5.387 0.291 19.922 1 89.81 125 ILE A C 1
ATOM 957 O O . ILE A 1 125 ? -6.352 0.612 19.219 1 89.81 125 ILE A O 1
ATOM 961 N N . SER A 1 126 ? -4.594 1.152 20.562 1 93.62 126 SER A N 1
ATOM 962 C CA . SER A 1 126 ? -4.875 2.582 20.484 1 93.62 126 SER A CA 1
ATOM 963 C C . SER A 1 126 ? -3.742 3.326 19.781 1 93.62 126 SER A C 1
ATOM 965 O O . SER A 1 126 ? -2.568 3.016 19.984 1 93.62 126 SER A O 1
ATOM 967 N N . PHE A 1 127 ? -4.121 4.242 18.969 1 93.62 127 PHE A N 1
ATOM 968 C CA . PHE A 1 127 ? -3.258 5.16 18.234 1 93.62 127 PHE A CA 1
ATOM 969 C C . PHE A 1 127 ? -3.652 6.605 18.5 1 93.62 127 PHE A C 1
ATOM 971 O O . PHE A 1 127 ? -4.785 6.883 18.906 1 93.62 127 PHE A O 1
ATOM 978 N N . ASN A 1 128 ? -2.662 7.531 18.359 1 96.06 128 ASN A N 1
ATOM 979 C CA . ASN A 1 128 ? -3.156 8.836 17.953 1 96.06 128 ASN A CA 1
ATOM 980 C C . ASN A 1 128 ? -3.449 8.883 16.453 1 96.06 128 ASN A C 1
ATOM 982 O O . ASN A 1 128 ? -3.025 8 15.703 1 96.06 128 ASN A O 1
ATOM 986 N N . GLY A 1 129 ? -4.215 9.906 16 1 97.38 129 GLY A N 1
ATOM 987 C CA . GLY A 1 129 ? -4.688 9.984 14.633 1 97.38 129 GLY A CA 1
ATOM 988 C C . GLY A 1 129 ? -3.568 9.922 13.609 1 97.38 129 GLY A C 1
ATOM 989 O O . GLY A 1 129 ? -3.697 9.25 12.578 1 97.38 129 GLY A O 1
ATOM 990 N N . ARG A 1 130 ? -2.461 10.594 13.875 1 97.25 130 ARG A N 1
ATOM 991 C CA . ARG A 1 130 ? -1.323 10.609 12.961 1 97.25 130 ARG A CA 1
ATOM 992 C C . ARG A 1 130 ? -0.729 9.211 12.812 1 97.25 130 ARG A C 1
ATOM 994 O O . ARG A 1 130 ? -0.537 8.727 11.688 1 97.25 130 ARG A O 1
ATOM 1001 N N . ASP A 1 131 ? -0.465 8.562 13.938 1 96.25 131 ASP A N 1
ATOM 1002 C CA . ASP A 1 131 ? 0.124 7.227 13.906 1 96.25 131 ASP A CA 1
ATOM 1003 C C . ASP A 1 131 ? -0.833 6.219 13.281 1 96.25 131 ASP A C 1
ATOM 1005 O O . ASP A 1 131 ? -0.401 5.293 12.586 1 96.25 131 ASP A O 1
ATOM 1009 N N . PHE A 1 132 ? -2.062 6.449 13.57 1 97.25 132 PHE A N 1
ATOM 1010 C CA . PHE A 1 132 ? -3.076 5.598 12.961 1 97.25 132 PHE A CA 1
ATOM 1011 C C . PHE A 1 132 ? -3.047 5.727 11.438 1 97.25 132 PHE A C 1
ATOM 1013 O O . PHE A 1 132 ? -2.98 4.723 10.727 1 97.25 132 PHE A O 1
ATOM 1020 N N . LEU A 1 133 ? -3.117 6.953 10.938 1 98.31 133 LEU A N 1
ATOM 1021 C CA . LEU A 1 133 ? -3.213 7.199 9.508 1 98.31 133 LEU A CA 1
ATOM 1022 C C . LEU A 1 133 ? -1.982 6.664 8.781 1 98.31 133 LEU A C 1
ATOM 1024 O O . LEU A 1 133 ? -2.105 5.887 7.832 1 98.31 133 LEU A O 1
ATOM 1028 N N . PHE A 1 134 ? -0.814 6.977 9.281 1 97.81 134 PHE A N 1
ATOM 1029 C CA . PHE A 1 134 ? 0.406 6.719 8.523 1 97.81 134 PHE A CA 1
ATOM 1030 C C . PHE A 1 134 ? 0.995 5.359 8.898 1 97.81 134 PHE A C 1
ATOM 1032 O O . PHE A 1 134 ? 1.682 4.734 8.086 1 97.81 134 PHE A O 1
ATOM 1039 N N . GLY A 1 135 ? 0.715 4.895 10.047 1 96.12 135 GLY A N 1
ATOM 1040 C CA . GLY A 1 135 ? 1.299 3.65 10.523 1 96.12 135 GLY A CA 1
ATOM 1041 C C . GLY A 1 135 ? 0.425 2.439 10.258 1 96.12 135 GLY A C 1
ATOM 1042 O O . GLY A 1 135 ? 0.909 1.306 10.258 1 96.12 135 GLY A O 1
ATOM 1043 N N . PHE A 1 136 ? -0.816 2.691 10 1 96.44 136 PHE A N 1
ATOM 1044 C CA . PHE A 1 136 ? -1.721 1.555 9.883 1 96.44 136 PHE A CA 1
ATOM 1045 C C . PHE A 1 136 ? -2.658 1.73 8.695 1 96.44 136 PHE A C 1
ATOM 1047 O O . PHE A 1 136 ? -2.676 0.899 7.785 1 96.44 136 PHE A O 1
ATOM 1054 N N . ALA A 1 137 ? -3.494 2.789 8.641 1 97.94 137 ALA A N 1
ATOM 1055 C CA . ALA A 1 137 ? -4.613 2.934 7.715 1 97.94 137 ALA A CA 1
ATOM 1056 C C . ALA A 1 137 ? -4.129 2.959 6.27 1 97.94 137 ALA A C 1
ATOM 1058 O O . ALA A 1 137 ? -4.59 2.172 5.441 1 97.94 137 ALA A O 1
ATOM 1059 N N . LEU A 1 138 ? -3.193 3.842 5.984 1 98.62 138 LEU A N 1
ATOM 1060 C CA . LEU A 1 138 ? -2.715 3.967 4.609 1 98.62 138 LEU A CA 1
ATOM 1061 C C . LEU A 1 138 ? -1.984 2.701 4.172 1 98.62 138 LEU A C 1
ATOM 1063 O O . LEU A 1 138 ? -2.279 2.145 3.111 1 98.62 138 LEU A O 1
ATOM 1067 N N . PRO A 1 139 ? -1.012 2.156 4.996 1 98.5 139 PRO A N 1
ATOM 1068 C CA . PRO A 1 139 ? -0.334 0.92 4.598 1 98.5 139 PRO A CA 1
ATOM 1069 C C . PRO A 1 139 ? -1.306 -0.23 4.344 1 98.5 139 PRO A C 1
ATOM 1071 O O . PRO A 1 139 ? -1.166 -0.955 3.355 1 98.5 139 PRO A O 1
ATOM 1074 N N . ASN A 1 140 ? -2.301 -0.376 5.16 1 98.06 140 ASN A N 1
ATOM 1075 C CA . ASN A 1 140 ? -3.289 -1.44 5.02 1 98.06 140 ASN A CA 1
ATOM 1076 C C . ASN A 1 140 ? -4.145 -1.251 3.77 1 98.06 140 ASN A C 1
ATOM 1078 O O . ASN A 1 140 ? -4.426 -2.215 3.055 1 98.06 140 ASN A O 1
ATOM 1082 N N . PHE A 1 141 ? -4.57 -0.017 3.6 1 98.81 141 PHE A N 1
ATOM 1083 C CA . PHE A 1 141 ? -5.375 0.333 2.436 1 98.81 141 PHE A CA 1
ATOM 1084 C C . PHE A 1 141 ? -4.633 0.008 1.145 1 98.81 141 PHE A C 1
ATOM 1086 O O . PHE A 1 141 ? -5.16 -0.692 0.278 1 98.81 141 PHE A O 1
ATOM 1093 N N . PHE A 1 142 ? -3.408 0.454 1.006 1 98.88 142 PHE A N 1
ATOM 1094 C CA . PHE A 1 142 ? -2.635 0.245 -0.212 1 98.88 142 PHE A CA 1
ATOM 1095 C C . PHE A 1 142 ? -2.305 -1.231 -0.398 1 98.88 142 PHE A C 1
ATOM 1097 O O . PHE A 1 142 ? -2.234 -1.72 -1.527 1 98.88 142 PHE A O 1
ATOM 1104 N N . PHE A 1 143 ? -2.123 -1.993 0.723 1 98.81 143 PHE A N 1
ATOM 1105 C CA . PHE A 1 143 ? -1.888 -3.428 0.618 1 98.81 143 PHE A CA 1
ATOM 1106 C C . PHE A 1 143 ? -3.018 -4.109 -0.147 1 98.81 143 PHE A C 1
ATOM 1108 O O . PHE A 1 143 ? -2.768 -4.879 -1.075 1 98.81 143 PHE A O 1
ATOM 1115 N N . HIS A 1 144 ? -4.203 -3.773 0.213 1 98.88 144 HIS A N 1
ATOM 1116 C CA . HIS A 1 144 ? -5.344 -4.488 -0.352 1 98.88 144 HIS A CA 1
ATOM 1117 C C . HIS A 1 144 ? -5.637 -4.023 -1.774 1 98.88 144 HIS A C 1
ATOM 1119 O O . HIS A 1 144 ? -6.039 -4.82 -2.623 1 98.88 144 HIS A O 1
ATOM 1125 N N . VAL A 1 145 ? -5.48 -2.758 -2.062 1 98.88 145 VAL A N 1
ATOM 1126 C CA . VAL A 1 145 ? -5.656 -2.281 -3.43 1 98.88 145 VAL A CA 1
ATOM 1127 C C . VAL A 1 145 ? -4.605 -2.92 -4.336 1 98.88 145 VAL A C 1
ATOM 1129 O O . VAL A 1 145 ? -4.926 -3.387 -5.434 1 98.88 145 VAL A O 1
ATOM 1132 N N . THR A 1 146 ? -3.359 -2.943 -3.863 1 98.88 146 THR A N 1
ATOM 1133 C CA . THR A 1 146 ? -2.277 -3.531 -4.648 1 98.88 146 THR A CA 1
ATOM 1134 C C . THR A 1 146 ? -2.504 -5.027 -4.848 1 98.88 146 THR A C 1
ATOM 1136 O O . THR A 1 146 ? -2.254 -5.559 -5.93 1 98.88 146 THR A O 1
ATOM 1139 N N . THR A 1 147 ? -2.93 -5.695 -3.811 1 98.88 147 THR A N 1
ATOM 1140 C CA . THR A 1 147 ? -3.186 -7.129 -3.912 1 98.88 147 THR A CA 1
ATOM 1141 C C . THR A 1 147 ? -4.312 -7.41 -4.906 1 98.88 147 THR A C 1
ATOM 1143 O O . THR A 1 147 ? -4.25 -8.375 -5.668 1 98.88 147 THR A O 1
ATOM 1146 N N . ALA A 1 148 ? -5.367 -6.559 -4.879 1 98.88 148 ALA A N 1
ATOM 1147 C CA . ALA A 1 148 ? -6.43 -6.68 -5.875 1 98.88 148 ALA A CA 1
ATOM 1148 C C . ALA A 1 148 ? -5.871 -6.547 -7.289 1 98.88 148 ALA A C 1
ATOM 1150 O O . ALA A 1 148 ? -6.16 -7.375 -8.156 1 98.88 148 ALA A O 1
ATOM 1151 N N . TYR A 1 149 ? -5.051 -5.566 -7.508 1 98.75 149 TYR A N 1
ATOM 1152 C CA . TYR A 1 149 ? -4.355 -5.367 -8.773 1 98.75 149 TYR A CA 1
ATOM 1153 C C . TYR A 1 149 ? -3.553 -6.602 -9.156 1 98.75 149 TYR A C 1
ATOM 1155 O O . TYR A 1 149 ? -3.627 -7.074 -10.289 1 98.75 149 TYR A O 1
ATOM 1163 N N . ALA A 1 150 ? -2.82 -7.137 -8.195 1 98.75 150 ALA A N 1
ATOM 1164 C CA . ALA A 1 150 ? -1.896 -8.242 -8.438 1 98.75 150 ALA A CA 1
ATOM 1165 C C . ALA A 1 150 ? -2.648 -9.516 -8.812 1 98.75 150 ALA A C 1
ATOM 1167 O O . ALA A 1 150 ? -2.201 -10.281 -9.672 1 98.75 150 ALA A O 1
ATOM 1168 N N . ILE A 1 151 ? -3.748 -9.766 -8.117 1 98.75 151 ILE A N 1
ATOM 1169 C CA . ILE A 1 151 ? -4.57 -10.93 -8.43 1 98.75 151 ILE A CA 1
ATOM 1170 C C . ILE A 1 151 ? -5.02 -10.867 -9.891 1 98.75 151 ILE A C 1
ATOM 1172 O O . ILE A 1 151 ? -4.887 -11.852 -10.625 1 98.75 151 ILE A O 1
ATOM 1176 N N . LEU A 1 152 ? -5.516 -9.711 -10.289 1 98.75 152 LEU A N 1
ATOM 1177 C CA . LEU A 1 152 ? -6.031 -9.547 -11.641 1 98.75 152 LEU A CA 1
ATOM 1178 C C . LEU A 1 152 ? -4.906 -9.633 -12.664 1 98.75 152 LEU A C 1
ATOM 1180 O O . LEU A 1 152 ? -5.047 -10.297 -13.695 1 98.75 152 LEU A O 1
ATOM 1184 N N . ARG A 1 153 ? -3.83 -8.984 -12.352 1 97.81 153 ARG A N 1
ATOM 1185 C CA . ARG A 1 153 ? -2.68 -9.008 -13.25 1 97.81 153 ARG A CA 1
ATOM 1186 C C . ARG A 1 153 ? -2.152 -10.43 -13.43 1 97.81 153 ARG A C 1
ATOM 1188 O O . ARG A 1 153 ? -1.814 -10.836 -14.547 1 97.81 153 ARG A O 1
ATOM 1195 N N . HIS A 1 154 ? -2.07 -11.117 -12.352 1 97.75 154 HIS A N 1
ATOM 1196 C CA . HIS A 1 154 ? -1.593 -12.492 -12.367 1 97.75 154 HIS A CA 1
ATOM 1197 C C . HIS A 1 154 ? -2.49 -13.375 -13.227 1 97.75 154 HIS A C 1
ATOM 1199 O O . HIS A 1 154 ? -2.02 -14.344 -13.836 1 97.75 154 HIS A O 1
ATOM 1205 N N . ASN A 1 155 ? -3.697 -13.031 -13.273 1 97.5 155 ASN A N 1
ATOM 1206 C CA . ASN A 1 155 ? -4.668 -13.836 -14.008 1 97.5 155 ASN A CA 1
ATOM 1207 C C . ASN A 1 155 ? -4.871 -13.312 -15.43 1 97.5 155 ASN A C 1
ATOM 1209 O O . ASN A 1 155 ? -5.859 -13.641 -16.078 1 97.5 155 ASN A O 1
ATOM 1213 N N . GLY A 1 156 ? -4.07 -12.469 -15.867 1 97.19 156 GLY A N 1
ATOM 1214 C CA . GLY A 1 156 ? -3.994 -12.188 -17.297 1 97.19 156 GLY A CA 1
ATOM 1215 C C . GLY A 1 156 ? -4.652 -10.875 -17.672 1 97.19 156 GLY A C 1
ATOM 1216 O O . GLY A 1 156 ? -4.648 -10.492 -18.844 1 97.19 156 GLY A O 1
ATOM 1217 N N . VAL A 1 157 ? -5.262 -10.172 -16.703 1 98 157 VAL A N 1
ATOM 1218 C CA . VAL A 1 157 ? -5.836 -8.875 -17.016 1 98 157 VAL A CA 1
ATOM 1219 C C . VAL A 1 157 ? -4.727 -7.898 -17.406 1 98 157 VAL A C 1
ATOM 1221 O O . VAL A 1 157 ? -3.688 -7.84 -16.734 1 98 157 VAL A O 1
ATOM 1224 N N . GLU A 1 158 ? -4.898 -7.117 -18.469 1 96.56 158 GLU A N 1
ATOM 1225 C CA . GLU A 1 158 ? -3.891 -6.195 -18.984 1 96.56 158 GLU A CA 1
ATOM 1226 C C . GLU A 1 158 ? -3.871 -4.898 -18.172 1 96.56 158 GLU A C 1
ATOM 1228 O O . GLU A 1 158 ? -4.438 -3.889 -18.594 1 96.56 158 GLU A O 1
ATOM 1233 N N . LEU A 1 159 ? -3.223 -4.965 -17.109 1 97.88 159 LEU A N 1
ATOM 1234 C CA . LEU A 1 159 ? -3.086 -3.814 -16.219 1 97.88 159 LEU A CA 1
ATOM 1235 C C . LEU A 1 159 ? -1.65 -3.301 -16.219 1 97.88 159 LEU A C 1
ATOM 1237 O O . LEU A 1 159 ? -0.705 -4.09 -16.25 1 97.88 159 LEU A O 1
ATOM 1241 N N . GLY A 1 160 ? -1.48 -2.035 -16.25 1 95.81 160 GLY A N 1
ATOM 1242 C CA . GLY A 1 160 ? -0.189 -1.392 -16.062 1 95.81 160 GLY A CA 1
ATOM 1243 C C . GLY A 1 160 ? -0.132 -0.5 -14.844 1 95.81 160 GLY A C 1
ATOM 1244 O O . GLY A 1 160 ? -1.119 -0.373 -14.117 1 95.81 160 GLY A O 1
ATOM 1245 N N . LYS A 1 161 ? 1.053 0.09 -14.617 1 93.31 161 LYS A N 1
ATOM 1246 C CA . LYS A 1 161 ? 1.284 0.932 -13.445 1 93.31 161 LYS A CA 1
ATOM 1247 C C . LYS A 1 161 ? 0.369 2.154 -13.461 1 93.31 161 LYS A C 1
ATOM 1249 O O . LYS A 1 161 ? -0.088 2.604 -12.406 1 93.31 161 LYS A O 1
ATOM 1254 N N . MET A 1 162 ? 0.055 2.695 -14.508 1 93.12 162 MET A N 1
ATOM 1255 C CA . MET A 1 162 ? -0.765 3.9 -14.609 1 93.12 162 MET A CA 1
ATOM 1256 C C . MET A 1 162 ? -2.221 3.594 -14.266 1 93.12 162 MET A C 1
ATOM 1258 O O . MET A 1 162 ? -2.984 4.496 -13.922 1 93.12 162 MET A O 1
ATOM 1262 N N . ASP A 1 163 ? -2.633 2.318 -14.445 1 96.88 163 ASP A N 1
ATOM 1263 C CA . ASP A 1 163 ? -3.955 1.953 -13.945 1 96.88 163 ASP A CA 1
ATOM 1264 C C . ASP A 1 163 ? -4.023 2.096 -12.422 1 96.88 163 ASP A C 1
ATOM 1266 O O . ASP A 1 163 ? -5.066 2.461 -11.875 1 96.88 163 ASP A O 1
ATOM 1270 N N . PHE A 1 164 ? -2.918 1.729 -11.789 1 97.69 164 PHE A N 1
ATOM 1271 C CA . PHE A 1 164 ? -2.848 1.772 -10.336 1 97.69 164 PHE A CA 1
ATOM 1272 C C . PHE A 1 164 ? -2.666 3.203 -9.844 1 97.69 164 PHE A C 1
ATOM 1274 O O . PHE A 1 164 ? -3.357 3.643 -8.922 1 97.69 164 PHE A O 1
ATOM 1281 N N . LEU A 1 165 ? -1.699 3.881 -10.445 1 94.75 165 LEU A N 1
ATOM 1282 C CA . LEU A 1 165 ? -1.34 5.211 -9.969 1 94.75 165 LEU A CA 1
ATOM 1283 C C . LEU A 1 165 ? -2.289 6.266 -10.531 1 94.75 165 LEU A C 1
ATOM 1285 O O . LEU A 1 165 ? -2.416 7.355 -9.969 1 94.75 165 LEU A O 1
ATOM 1289 N N . GLY A 1 166 ? -3.137 5.797 -11.422 1 66.75 166 GLY A N 1
ATOM 1290 C CA . GLY A 1 166 ? -4.148 6.621 -12.07 1 66.75 166 GLY A CA 1
ATOM 1291 C C . GLY A 1 166 ? -3.686 8.047 -12.32 1 66.75 166 GLY A C 1
ATOM 1292 O O . GLY A 1 166 ? -2.602 8.438 -11.883 1 66.75 166 GLY A O 1
ATOM 1293 N N . GLY A 1 167 ? -4.578 9.008 -13.195 1 58.84 167 GLY A N 1
ATOM 1294 C CA . GLY A 1 167 ? -5.086 10.211 -13.836 1 58.84 167 GLY A CA 1
ATOM 1295 C C . GLY A 1 167 ? -6.238 9.945 -14.789 1 58.84 167 GLY A C 1
ATOM 1296 O O . GLY A 1 167 ? -6.055 9.945 -16 1 58.84 167 GLY A O 1
ATOM 1297 N N . ALA A 1 168 ? -7.098 9.008 -14.109 1 39.66 168 ALA A N 1
ATOM 1298 C CA . ALA A 1 168 ? -8.289 8.805 -14.93 1 39.66 168 ALA A CA 1
ATOM 1299 C C . ALA A 1 168 ? -9 10.133 -15.203 1 39.66 168 ALA A C 1
ATOM 1301 O O . ALA A 1 168 ? -8.914 11.062 -14.398 1 39.66 168 ALA A O 1
ATOM 1302 N N . MET B 1 1 ? -0.414 20.359 17.359 1 61.88 1 MET B N 1
ATOM 1303 C CA . MET B 1 1 ? 0.586 20.781 16.391 1 61.88 1 MET B CA 1
ATOM 1304 C C . MET B 1 1 ? 0.236 20.281 14.992 1 61.88 1 MET B C 1
ATOM 1306 O O . MET B 1 1 ? -0.48 19.297 14.844 1 61.88 1 MET B O 1
ATOM 1310 N N . SER B 1 2 ? 0.435 21.156 13.953 1 82.12 2 SER B N 1
ATOM 1311 C CA . SER B 1 2 ? 0.031 20.906 12.578 1 82.12 2 SER B CA 1
ATOM 1312 C C . SER B 1 2 ? 0.838 19.766 11.961 1 82.12 2 SER B C 1
ATOM 1314 O O . SER B 1 2 ? 1.99 19.531 12.336 1 82.12 2 SER B O 1
ATOM 1316 N N . LEU B 1 3 ? 0.292 18.844 11.359 1 93.62 3 LEU B N 1
ATOM 1317 C CA . LEU B 1 3 ? 0.923 17.734 10.633 1 93.62 3 LEU B CA 1
ATOM 1318 C C . LEU B 1 3 ? 1.983 18.266 9.672 1 93.62 3 LEU B C 1
ATOM 1320 O O . LEU B 1 3 ? 1.756 19.25 8.969 1 93.62 3 LEU B O 1
ATOM 1324 N N . SER B 1 4 ? 3.207 17.766 9.75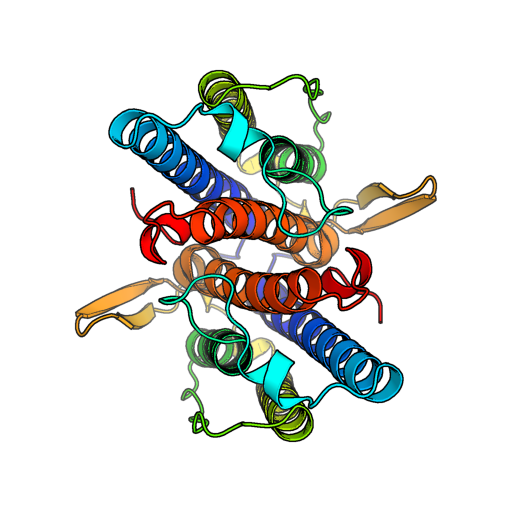8 1 95.62 4 SER B N 1
ATOM 1325 C CA . SER B 1 4 ? 4.281 18.172 8.859 1 95.62 4 SER B CA 1
ATOM 1326 C C . SER B 1 4 ? 4.531 17.125 7.781 1 95.62 4 SER B C 1
ATOM 1328 O O . SER B 1 4 ? 4.145 15.961 7.93 1 95.62 4 SER B O 1
ATOM 1330 N N . ILE B 1 5 ? 5.219 17.547 6.711 1 97.38 5 ILE B N 1
ATOM 1331 C CA . ILE B 1 5 ? 5.605 16.625 5.652 1 97.38 5 ILE B CA 1
ATOM 1332 C C . ILE B 1 5 ? 6.559 15.57 6.211 1 97.38 5 ILE B C 1
ATOM 1334 O O . ILE B 1 5 ? 6.512 14.406 5.805 1 97.38 5 ILE B O 1
ATOM 1338 N N . TYR B 1 6 ? 7.434 15.984 7.121 1 97.5 6 TYR B N 1
ATOM 1339 C CA . TYR B 1 6 ? 8.32 15.008 7.738 1 97.5 6 TYR B CA 1
ATOM 1340 C C . TYR B 1 6 ? 7.523 13.898 8.414 1 97.5 6 TYR B C 1
ATOM 1342 O O . TYR B 1 6 ? 7.742 12.711 8.148 1 97.5 6 TYR B O 1
ATOM 1350 N N . GLN B 1 7 ? 6.57 14.234 9.195 1 96.75 7 GLN B N 1
ATOM 1351 C CA . GLN B 1 7 ? 5.762 13.273 9.945 1 96.75 7 GLN B CA 1
ATOM 1352 C C . GLN B 1 7 ? 4.949 12.391 9 1 96.75 7 GLN B C 1
ATOM 1354 O O . GLN B 1 7 ? 4.676 11.227 9.32 1 96.75 7 GLN B O 1
ATOM 1359 N N . ALA B 1 8 ? 4.629 12.898 7.812 1 97.94 8 ALA B N 1
ATOM 1360 C CA . ALA B 1 8 ? 3.76 12.203 6.867 1 97.94 8 ALA B CA 1
ATOM 1361 C C . ALA B 1 8 ? 4.574 11.328 5.918 1 97.94 8 ALA B C 1
ATOM 1363 O O . ALA B 1 8 ? 4.016 10.648 5.059 1 97.94 8 ALA B O 1
ATOM 1364 N N . SER B 1 9 ? 5.902 11.336 6.023 1 98.44 9 SER B N 1
ATOM 1365 C CA . SER B 1 9 ? 6.684 10.664 4.988 1 98.44 9 SER B CA 1
ATOM 1366 C C . SER B 1 9 ? 7.77 9.781 5.598 1 98.44 9 SER B C 1
ATOM 1368 O O . SER B 1 9 ? 7.617 8.562 5.68 1 98.44 9 SER B O 1
ATOM 1370 N N . ILE B 1 10 ? 8.758 10.445 6.246 1 98.62 10 ILE B N 1
ATOM 1371 C CA . ILE B 1 10 ? 10.023 9.789 6.562 1 98.62 10 ILE B CA 1
ATOM 1372 C C . ILE B 1 10 ? 9.766 8.602 7.496 1 98.62 10 ILE B C 1
ATOM 1374 O O . ILE B 1 10 ? 10.227 7.488 7.23 1 98.62 10 ILE B O 1
ATOM 1378 N N . PRO B 1 11 ? 9.023 8.75 8.555 1 98.12 11 PRO B N 1
ATOM 1379 C CA . PRO B 1 11 ? 8.797 7.598 9.43 1 98.12 11 PRO B CA 1
ATOM 1380 C C . PRO B 1 11 ? 8.07 6.449 8.727 1 98.12 11 PRO B C 1
ATOM 1382 O O . PRO B 1 11 ? 8.344 5.281 9.008 1 98.12 11 PRO B O 1
ATOM 1385 N N . THR B 1 12 ? 7.121 6.746 7.855 1 98.31 12 THR B N 1
ATOM 1386 C CA . THR B 1 12 ? 6.387 5.73 7.105 1 98.31 12 THR B CA 1
ATOM 1387 C C . THR B 1 12 ? 7.332 4.934 6.211 1 98.31 12 THR B C 1
ATOM 1389 O O . THR B 1 12 ? 7.27 3.703 6.176 1 98.31 12 THR B O 1
ATOM 1392 N N . PHE B 1 13 ? 8.195 5.664 5.484 1 98.75 13 PHE B N 1
ATOM 1393 C CA . PHE B 1 13 ? 9.172 4.988 4.637 1 98.75 13 PHE B CA 1
ATOM 1394 C C . PHE B 1 13 ? 10.086 4.094 5.473 1 98.75 13 PHE B C 1
ATOM 1396 O O . PHE B 1 13 ? 10.328 2.941 5.109 1 98.75 13 PHE B O 1
ATOM 1403 N N . LEU B 1 14 ? 10.57 4.641 6.602 1 98.69 14 LEU B N 1
ATOM 1404 C CA . LEU B 1 14 ? 11.492 3.906 7.453 1 98.69 14 LEU B CA 1
ATOM 1405 C C . LEU B 1 14 ? 10.844 2.646 8.008 1 98.69 14 LEU B C 1
ATOM 1407 O O . LEU B 1 14 ? 11.43 1.562 7.949 1 98.69 14 LEU B O 1
ATOM 1411 N N . ARG B 1 15 ? 9.688 2.768 8.484 1 98.12 15 ARG B N 1
ATOM 1412 C CA . ARG B 1 15 ? 8.984 1.627 9.062 1 98.12 15 ARG B CA 1
ATOM 1413 C C . ARG B 1 15 ? 8.719 0.556 8.008 1 98.12 15 ARG B C 1
ATOM 1415 O O . ARG B 1 15 ? 8.961 -0.628 8.25 1 98.12 15 ARG B O 1
ATOM 1422 N N . THR B 1 16 ? 8.211 0.941 6.875 1 98.69 16 THR B N 1
ATOM 1423 C CA . THR B 1 16 ? 7.836 0.002 5.824 1 98.69 16 THR B CA 1
ATOM 1424 C C . THR B 1 16 ? 9.07 -0.678 5.238 1 98.69 16 THR B C 1
ATOM 1426 O O . THR B 1 16 ? 9.039 -1.871 4.926 1 98.69 16 THR B O 1
ATOM 1429 N N . LEU B 1 17 ? 10.18 0.083 5.109 1 98.81 17 LEU B N 1
ATOM 1430 C CA . LEU B 1 17 ? 11.422 -0.528 4.656 1 98.81 17 LEU B CA 1
ATOM 1431 C C . LEU B 1 17 ? 11.93 -1.54 5.676 1 98.81 17 LEU B C 1
ATOM 1433 O O . LEU B 1 17 ? 12.508 -2.568 5.305 1 98.81 17 LEU B O 1
ATOM 1437 N N . GLY B 1 18 ? 11.781 -1.205 6.938 1 98.62 18 GLY B N 1
ATOM 1438 C CA . GLY B 1 18 ? 12.102 -2.184 7.965 1 98.62 18 GLY B CA 1
ATOM 1439 C C . GLY B 1 18 ? 11.289 -3.461 7.844 1 98.62 18 GLY B C 1
ATOM 1440 O O . GLY B 1 18 ? 11.828 -4.559 7.973 1 98.62 18 GLY B O 1
ATOM 1441 N N . ASN B 1 19 ? 10.016 -3.322 7.625 1 98.62 19 ASN B N 1
ATOM 1442 C CA . ASN B 1 19 ? 9.148 -4.477 7.43 1 98.62 19 ASN B CA 1
ATOM 1443 C C . ASN B 1 19 ? 9.555 -5.281 6.199 1 98.62 19 ASN B C 1
ATOM 1445 O O . ASN B 1 19 ? 9.531 -6.516 6.223 1 98.62 19 ASN B O 1
ATOM 1449 N N . LEU B 1 20 ? 9.883 -4.559 5.094 1 98.75 20 LEU B N 1
ATOM 1450 C CA . LEU B 1 20 ? 10.344 -5.23 3.883 1 98.75 20 LEU B CA 1
ATOM 1451 C C . LEU B 1 20 ? 11.609 -6.035 4.148 1 98.75 20 LEU B C 1
ATOM 1453 O O . LEU B 1 20 ? 11.758 -7.152 3.648 1 98.75 20 LEU B O 1
ATOM 1457 N N . SER B 1 21 ? 12.531 -5.441 4.91 1 98.81 21 SER B N 1
ATOM 1458 C CA . SER B 1 21 ? 13.742 -6.148 5.312 1 98.81 21 SER B CA 1
ATOM 1459 C C . SER B 1 21 ? 13.414 -7.43 6.07 1 98.81 21 SER B C 1
ATOM 1461 O O . SER B 1 21 ? 13.992 -8.484 5.801 1 98.81 21 SER B O 1
ATOM 1463 N N . ALA B 1 22 ? 12.531 -7.367 6.996 1 98.62 22 ALA B N 1
ATOM 1464 C CA . ALA B 1 22 ? 12.117 -8.531 7.77 1 98.62 22 ALA B CA 1
ATOM 1465 C C . ALA B 1 22 ? 11.477 -9.586 6.871 1 98.62 22 ALA B C 1
ATOM 1467 O O . ALA B 1 22 ? 11.703 -10.789 7.051 1 98.62 22 ALA B O 1
ATOM 1468 N N . ILE B 1 23 ? 10.672 -9.164 5.969 1 98.75 23 ILE B N 1
ATOM 1469 C CA . ILE B 1 23 ? 10.016 -10.047 5.012 1 98.75 23 ILE B CA 1
ATOM 1470 C C . ILE B 1 23 ? 11.078 -10.797 4.199 1 98.75 23 ILE B C 1
ATOM 1472 O O . ILE B 1 23 ? 10.977 -12.016 4.02 1 98.75 23 ILE B O 1
ATOM 1476 N N . LEU B 1 24 ? 12.078 -10.078 3.729 1 98.81 24 LEU B N 1
ATOM 1477 C CA . LEU B 1 24 ? 13.133 -10.695 2.941 1 98.81 24 LEU B CA 1
ATOM 1478 C C . LEU B 1 24 ? 13.93 -11.688 3.787 1 98.81 24 LEU B C 1
ATOM 1480 O O . LEU B 1 24 ? 14.391 -12.711 3.281 1 98.81 24 LEU B O 1
ATOM 1484 N N . LYS B 1 25 ? 14.156 -11.344 5.051 1 98.69 25 LYS B N 1
ATOM 1485 C CA . LYS B 1 25 ? 14.836 -12.273 5.949 1 98.69 25 LYS B CA 1
ATOM 1486 C C . LYS B 1 25 ? 14.055 -13.57 6.094 1 98.69 25 LYS B C 1
ATOM 1488 O O . LYS B 1 25 ? 14.633 -14.656 6.09 1 98.69 25 LYS B O 1
ATOM 1493 N N . LYS B 1 26 ? 12.781 -13.477 6.215 1 98.38 26 LYS B N 1
ATOM 1494 C CA . LYS B 1 26 ? 11.93 -14.664 6.297 1 98.38 26 LYS B CA 1
ATOM 1495 C C . LYS B 1 26 ? 12 -15.484 5.016 1 98.38 26 LYS B C 1
ATOM 1497 O O . LYS B 1 26 ? 11.969 -16.719 5.055 1 98.38 26 LYS B O 1
ATOM 1502 N N . ALA B 1 27 ? 12.031 -14.781 3.92 1 98.75 27 ALA B N 1
ATOM 1503 C CA . ALA B 1 27 ? 12.117 -15.461 2.633 1 98.75 27 ALA B CA 1
ATOM 1504 C C . ALA B 1 27 ? 13.43 -16.234 2.51 1 98.75 27 ALA B C 1
ATOM 1506 O O . ALA B 1 27 ? 13.445 -17.375 2.037 1 98.75 27 ALA B O 1
ATOM 1507 N N . ALA B 1 28 ? 14.516 -15.586 2.889 1 98.75 28 ALA B N 1
ATOM 1508 C CA . ALA B 1 28 ? 15.82 -16.234 2.863 1 98.75 28 ALA B CA 1
ATOM 1509 C C . ALA B 1 28 ? 15.836 -17.469 3.771 1 98.75 28 ALA B C 1
ATOM 1511 O O . ALA B 1 28 ? 16.359 -18.516 3.396 1 98.75 28 ALA B O 1
ATOM 1512 N N . ALA B 1 29 ? 15.289 -17.328 4.941 1 98.69 29 ALA B N 1
ATOM 1513 C CA . ALA B 1 29 ? 15.211 -18.438 5.887 1 98.69 29 ALA B CA 1
ATOM 1514 C C . ALA B 1 29 ? 14.359 -19.578 5.332 1 98.69 29 ALA B C 1
ATOM 1516 O O . ALA B 1 29 ? 14.68 -20.75 5.512 1 98.69 29 ALA B O 1
ATOM 1517 N N . HIS B 1 30 ? 13.266 -19.219 4.727 1 98.44 30 HIS B N 1
ATOM 1518 C CA . HIS B 1 30 ? 12.398 -20.203 4.094 1 98.44 30 HIS B CA 1
ATOM 1519 C C . HIS B 1 30 ? 13.141 -20.984 3.016 1 98.44 30 HIS B C 1
ATOM 1521 O O . HIS B 1 30 ? 13.016 -22.203 2.936 1 98.44 30 HIS B O 1
ATOM 1527 N N . ALA B 1 31 ? 13.82 -20.266 2.193 1 98.5 31 ALA B N 1
ATOM 1528 C CA . ALA B 1 31 ? 14.609 -20.906 1.14 1 98.5 31 ALA B CA 1
ATOM 1529 C C . ALA B 1 31 ? 15.594 -21.906 1.723 1 98.5 31 ALA B C 1
ATOM 1531 O O . ALA B 1 31 ? 15.719 -23.031 1.218 1 98.5 31 ALA B O 1
ATOM 1532 N N . GLU B 1 32 ? 16.281 -21.5 2.721 1 98.38 32 GLU B N 1
ATOM 1533 C CA . GLU B 1 32 ? 17.234 -22.359 3.381 1 98.38 32 GLU B CA 1
ATOM 1534 C C . GLU B 1 32 ? 16.562 -23.594 3.984 1 98.38 32 GLU B C 1
ATOM 1536 O O . GLU B 1 32 ? 17 -24.719 3.773 1 98.38 32 GLU B O 1
ATOM 1541 N N . ALA B 1 33 ? 15.531 -23.375 4.664 1 98.38 33 ALA B N 1
ATOM 1542 C CA . ALA B 1 33 ? 14.812 -24.438 5.367 1 98.38 33 ALA B CA 1
ATOM 1543 C C . ALA B 1 33 ? 14.258 -25.469 4.383 1 98.38 33 ALA B C 1
ATOM 1545 O O . ALA B 1 33 ? 14.195 -26.656 4.691 1 98.38 33 ALA B O 1
ATOM 1546 N N . LYS B 1 34 ? 13.922 -25.016 3.236 1 98.06 34 LYS B N 1
ATOM 1547 C CA . LYS B 1 34 ? 13.281 -25.891 2.262 1 98.06 34 LYS B CA 1
ATOM 1548 C C . LYS B 1 34 ? 14.258 -26.328 1.174 1 98.06 34 LYS B C 1
ATOM 1550 O O . LYS B 1 34 ? 13.875 -27 0.218 1 98.06 34 LYS B O 1
ATOM 1555 N N . ASN B 1 35 ? 15.477 -25.969 1.379 1 98.31 35 ASN B N 1
ATOM 1556 C CA . ASN B 1 35 ? 16.531 -26.281 0.414 1 98.31 35 ASN B CA 1
ATOM 1557 C C . ASN B 1 35 ? 16.172 -25.797 -0.985 1 98.31 35 ASN B C 1
ATOM 1559 O O . ASN B 1 35 ? 16.25 -26.547 -1.956 1 98.31 35 ASN B O 1
ATOM 1563 N N . ILE B 1 36 ? 15.695 -24.578 -1.085 1 98.19 36 ILE B N 1
ATOM 1564 C CA . ILE B 1 36 ? 15.375 -23.906 -2.332 1 98.19 36 ILE B CA 1
ATOM 1565 C C . ILE B 1 36 ? 16.484 -22.906 -2.686 1 98.19 36 ILE B C 1
ATOM 1567 O O . ILE B 1 36 ? 16.938 -22.156 -1.831 1 98.19 36 ILE B O 1
ATOM 1571 N N . ASP B 1 37 ? 16.953 -23 -3.92 1 98.5 37 ASP B N 1
ATOM 1572 C CA . ASP B 1 37 ? 17.875 -21.969 -4.398 1 98.5 37 ASP B CA 1
ATOM 1573 C C . ASP B 1 37 ? 17.25 -20.578 -4.254 1 98.5 37 ASP B C 1
ATOM 1575 O O . ASP B 1 37 ? 16.219 -20.281 -4.852 1 98.5 37 ASP B O 1
ATOM 1579 N N . PRO B 1 38 ? 17.906 -19.656 -3.443 1 98.38 38 PRO B N 1
ATOM 1580 C CA . PRO B 1 38 ? 17.344 -18.328 -3.199 1 98.38 38 PRO B CA 1
ATOM 1581 C C . PRO B 1 38 ? 17.047 -17.562 -4.488 1 98.38 38 PRO B C 1
ATOM 1583 O O . PRO B 1 38 ? 16.125 -16.734 -4.527 1 98.38 38 PRO B O 1
ATOM 1586 N N . ARG B 1 39 ? 17.797 -17.844 -5.527 1 98 39 ARG B N 1
ATOM 1587 C CA . ARG B 1 39 ? 17.609 -17.156 -6.805 1 98 39 ARG B CA 1
ATOM 1588 C C . ARG B 1 39 ? 16.219 -17.406 -7.363 1 98 39 ARG B C 1
ATOM 1590 O O . ARG B 1 39 ? 15.703 -16.609 -8.148 1 98 39 ARG B O 1
ATOM 1597 N N . ILE B 1 40 ? 15.578 -18.5 -7.004 1 98.44 40 ILE B N 1
ATOM 1598 C CA . ILE B 1 40 ? 14.219 -18.812 -7.434 1 98.44 40 ILE B CA 1
ATOM 1599 C C . ILE B 1 40 ? 13.266 -17.719 -6.938 1 98.44 40 ILE B C 1
ATOM 1601 O O . ILE B 1 40 ? 12.383 -17.281 -7.68 1 98.44 40 ILE B O 1
ATOM 1605 N N . PHE B 1 41 ? 13.477 -17.297 -5.691 1 98.69 41 PHE B N 1
ATOM 1606 C CA . PHE B 1 41 ? 12.656 -16.219 -5.152 1 98.69 41 PHE B CA 1
ATOM 1607 C C . PHE B 1 41 ? 13.062 -14.875 -5.738 1 98.69 41 PHE B C 1
ATOM 1609 O O . PHE B 1 41 ? 12.211 -14.07 -6.109 1 98.69 41 PHE B O 1
ATOM 1616 N N . ILE B 1 42 ? 14.328 -14.625 -5.848 1 98.81 42 ILE B N 1
ATOM 1617 C CA . ILE B 1 42 ? 14.875 -13.344 -6.281 1 98.81 42 ILE B CA 1
ATOM 1618 C C . ILE B 1 42 ? 14.383 -13.023 -7.691 1 98.81 42 ILE B C 1
ATOM 1620 O O . ILE B 1 42 ? 14.086 -11.867 -8.008 1 98.81 42 ILE B O 1
ATOM 1624 N N . ASP B 1 43 ? 14.227 -14.055 -8.523 1 98.5 43 ASP B N 1
ATOM 1625 C CA . ASP B 1 43 ? 13.883 -13.883 -9.93 1 98.5 43 ASP B CA 1
ATOM 1626 C C . ASP B 1 43 ? 12.391 -14.102 -10.164 1 98.5 43 ASP B C 1
ATOM 1628 O O . ASP B 1 43 ? 11.906 -13.945 -11.289 1 98.5 43 ASP B O 1
ATOM 1632 N N . ALA B 1 44 ? 11.664 -14.43 -9.102 1 98.5 44 ALA B N 1
ATOM 1633 C CA . ALA B 1 44 ? 10.242 -14.742 -9.25 1 98.5 44 ALA B CA 1
ATOM 1634 C C . ALA B 1 44 ? 9.445 -13.5 -9.633 1 98.5 44 ALA B C 1
ATOM 1636 O O . ALA B 1 44 ? 9.805 -12.383 -9.25 1 98.5 44 ALA B O 1
ATOM 1637 N N . ARG B 1 45 ? 8.359 -13.656 -10.398 1 98.12 45 ARG B N 1
ATOM 1638 C CA . ARG B 1 45 ? 7.43 -12.625 -10.867 1 98.12 45 ARG B CA 1
ATOM 1639 C C . ARG B 1 45 ? 5.984 -13.086 -10.719 1 98.12 45 ARG B C 1
ATOM 1641 O O . ARG B 1 45 ? 5.703 -14.289 -10.711 1 98.12 45 ARG B O 1
ATOM 1648 N N . LEU B 1 46 ? 5.055 -12.117 -10.594 1 97.56 46 LEU B N 1
ATOM 1649 C CA . LEU B 1 46 ? 3.637 -12.469 -10.547 1 97.56 46 LEU B CA 1
ATOM 1650 C C . LEU B 1 46 ? 3.072 -12.656 -11.953 1 97.56 46 LEU B C 1
ATOM 1652 O O . LEU B 1 46 ? 2.09 -13.375 -12.141 1 97.56 46 LEU B O 1
ATOM 1656 N N . ALA B 1 47 ? 3.543 -11.945 -12.867 1 96 47 ALA B N 1
ATOM 1657 C CA . ALA B 1 47 ? 3.221 -12.047 -14.289 1 96 47 ALA B CA 1
ATOM 1658 C C . ALA B 1 47 ? 4.469 -11.867 -15.148 1 96 47 ALA B C 1
ATOM 1660 O O . ALA B 1 47 ? 5.41 -11.18 -14.75 1 96 47 ALA B O 1
ATOM 1661 N N . PRO B 1 48 ? 4.555 -12.484 -16.391 1 95.5 48 PRO B N 1
ATOM 1662 C CA . PRO B 1 48 ? 5.793 -12.531 -17.172 1 95.5 48 PRO B CA 1
ATOM 1663 C C . PRO B 1 48 ? 6.344 -11.141 -17.484 1 95.5 48 PRO B C 1
ATOM 1665 O O . PRO B 1 48 ? 7.559 -10.969 -17.625 1 95.5 48 PRO B O 1
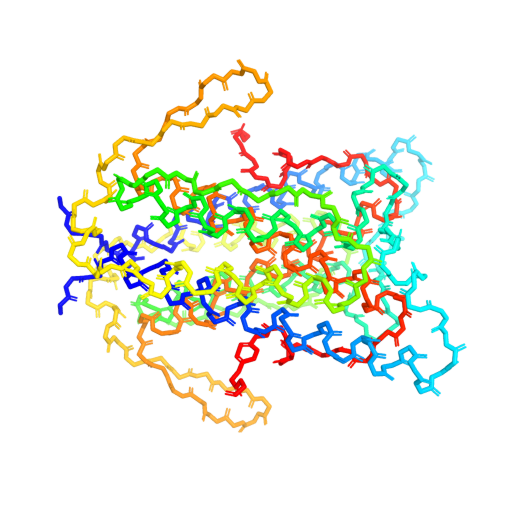ATOM 1668 N N . ASP B 1 49 ? 5.418 -10.219 -17.641 1 95.75 49 ASP B N 1
ATOM 1669 C CA . ASP B 1 49 ? 5.895 -8.891 -18.016 1 95.75 49 ASP B CA 1
ATOM 1670 C C . ASP B 1 49 ? 5.949 -7.961 -16.812 1 95.75 49 ASP B C 1
ATOM 1672 O O . ASP B 1 49 ? 6.062 -6.742 -16.953 1 95.75 49 ASP B O 1
ATOM 1676 N N . MET B 1 50 ? 5.781 -8.438 -15.586 1 97.94 50 MET B N 1
ATOM 1677 C CA . MET B 1 50 ? 6.027 -7.684 -14.367 1 97.94 50 MET B CA 1
ATOM 1678 C C . MET B 1 50 ? 7.465 -7.859 -13.891 1 97.94 50 MET B C 1
ATOM 1680 O O . MET B 1 50 ? 8.133 -8.82 -14.273 1 97.94 50 MET B O 1
ATOM 1684 N N . PHE B 1 51 ? 7.887 -6.953 -13.125 1 98.38 51 PHE B N 1
ATOM 1685 C CA . PHE B 1 51 ? 9.242 -6.992 -12.594 1 98.38 51 PHE B CA 1
ATOM 1686 C C . PHE B 1 51 ? 9.391 -8.117 -11.57 1 98.38 51 PHE B C 1
ATOM 1688 O O . PHE B 1 51 ? 8.438 -8.445 -10.859 1 98.38 51 PHE B O 1
ATOM 1695 N N . PRO B 1 52 ? 10.586 -8.734 -11.531 1 98.81 52 PRO B N 1
ATOM 1696 C CA . PRO B 1 52 ? 10.859 -9.75 -10.508 1 98.81 52 PRO B CA 1
ATOM 1697 C C . PRO B 1 52 ? 11.023 -9.156 -9.109 1 98.81 52 PRO B C 1
ATOM 1699 O O . PRO B 1 52 ? 11.062 -7.93 -8.961 1 98.81 52 PRO B O 1
ATOM 1702 N N . LEU B 1 53 ? 11.141 -10.008 -8.102 1 98.88 53 LEU B N 1
ATOM 1703 C CA . LEU B 1 53 ? 11.266 -9.609 -6.703 1 98.88 53 LEU B CA 1
ATOM 1704 C C . LEU B 1 53 ? 12.398 -8.594 -6.527 1 98.88 53 LEU B C 1
ATOM 1706 O O . LEU B 1 53 ? 12.219 -7.57 -5.867 1 98.88 53 LEU B O 1
ATOM 1710 N N . ALA B 1 54 ? 13.586 -8.883 -7.062 1 98.94 54 ALA B N 1
ATOM 1711 C CA . ALA B 1 54 ? 14.734 -7.996 -6.883 1 98.94 54 ALA B CA 1
ATOM 1712 C C . ALA B 1 54 ? 14.414 -6.574 -7.332 1 98.94 54 ALA B C 1
ATOM 1714 O O . ALA B 1 54 ? 14.734 -5.609 -6.637 1 98.94 54 ALA B O 1
ATOM 1715 N N . ARG B 1 55 ? 13.797 -6.449 -8.469 1 98.88 55 ARG B N 1
ATOM 1716 C CA . ARG B 1 55 ? 13.484 -5.133 -9.016 1 98.88 55 ARG B CA 1
ATOM 1717 C C . ARG B 1 55 ? 12.406 -4.441 -8.195 1 98.88 55 ARG B C 1
ATOM 1719 O O . ARG B 1 55 ? 12.414 -3.219 -8.039 1 98.88 55 A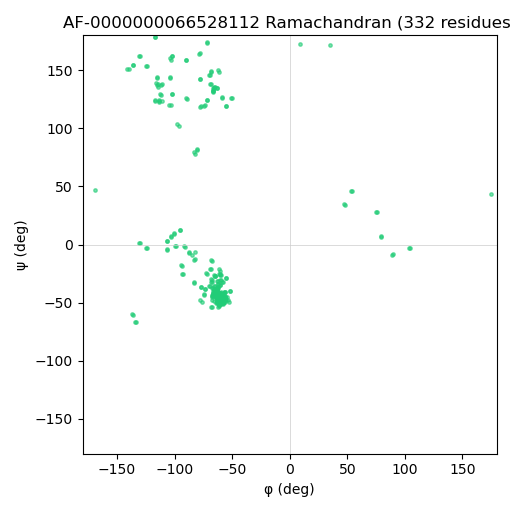RG B O 1
ATOM 1726 N N . GLN B 1 56 ? 11.414 -5.219 -7.672 1 98.88 56 GLN B N 1
ATOM 1727 C CA . GLN B 1 56 ? 10.43 -4.633 -6.77 1 98.88 56 GLN B CA 1
ATOM 1728 C C . GLN B 1 56 ? 11.102 -3.977 -5.566 1 98.88 56 GLN B C 1
ATOM 1730 O O . GLN B 1 56 ? 10.742 -2.865 -5.176 1 98.88 56 GLN B O 1
ATOM 1735 N N . VAL B 1 57 ? 12.062 -4.637 -4.969 1 98.94 57 VAL B N 1
ATOM 1736 C CA . VAL B 1 57 ? 12.789 -4.125 -3.807 1 98.94 57 VAL B CA 1
ATOM 1737 C C . VAL B 1 57 ? 13.609 -2.902 -4.207 1 98.94 57 VAL B C 1
ATOM 1739 O O . VAL B 1 57 ? 13.656 -1.91 -3.475 1 98.94 57 VAL B O 1
ATOM 1742 N N . GLN B 1 58 ? 14.266 -2.99 -5.355 1 98.94 58 GLN B N 1
ATOM 1743 C CA . GLN B 1 58 ? 15.055 -1.871 -5.863 1 98.94 58 GLN B CA 1
ATOM 1744 C C . GLN B 1 58 ? 14.18 -0.63 -6.051 1 98.94 58 GLN B C 1
ATOM 1746 O O . GLN B 1 58 ? 14.555 0.464 -5.621 1 98.94 58 GLN B O 1
ATOM 1751 N N . ILE B 1 59 ? 12.984 -0.771 -6.613 1 98.69 59 ILE B N 1
ATOM 1752 C CA . ILE B 1 59 ? 12.117 0.366 -6.895 1 98.69 59 ILE B CA 1
ATOM 1753 C C . ILE B 1 59 ? 11.523 0.901 -5.594 1 98.69 59 ILE B C 1
ATOM 1755 O O . ILE B 1 59 ? 11.359 2.113 -5.434 1 98.69 59 ILE B O 1
ATOM 1759 N N . ALA B 1 60 ? 11.18 0.011 -4.668 1 98.88 60 ALA B N 1
ATOM 1760 C CA . ALA B 1 60 ? 10.734 0.477 -3.361 1 98.88 60 ALA B CA 1
ATOM 1761 C C . ALA B 1 60 ? 11.781 1.366 -2.703 1 98.88 60 ALA B C 1
ATOM 1763 O O . ALA B 1 60 ? 11.453 2.422 -2.156 1 98.88 60 ALA B O 1
ATOM 1764 N N . SER B 1 61 ? 13.031 0.912 -2.707 1 98.88 61 SER B N 1
ATOM 1765 C CA . SER B 1 61 ? 14.156 1.69 -2.197 1 98.88 61 SER B CA 1
ATOM 1766 C C . SER B 1 61 ? 14.273 3.029 -2.918 1 98.88 61 SER B C 1
ATOM 1768 O O . SER B 1 61 ? 14.422 4.074 -2.279 1 98.88 61 SER B O 1
ATOM 1770 N N . ASP B 1 62 ? 14.188 3.031 -4.234 1 98.5 62 ASP B N 1
ATOM 1771 C CA . ASP B 1 62 ? 14.297 4.234 -5.055 1 98.5 62 ASP B CA 1
ATOM 1772 C C . ASP B 1 62 ? 13.156 5.207 -4.75 1 98.5 62 ASP B C 1
ATOM 1774 O O . ASP B 1 62 ? 13.375 6.422 -4.703 1 98.5 62 ASP B O 1
ATOM 1778 N N . ALA B 1 63 ? 11.953 4.672 -4.652 1 98.31 63 ALA B N 1
ATOM 1779 C CA . ALA B 1 63 ? 10.797 5.512 -4.363 1 98.31 63 ALA B CA 1
ATOM 1780 C C . ALA B 1 63 ? 10.953 6.227 -3.027 1 98.31 63 ALA B C 1
ATOM 1782 O O . ALA B 1 63 ? 10.68 7.426 -2.922 1 98.31 63 ALA B O 1
ATOM 1783 N N . ALA B 1 64 ? 11.414 5.5 -2.016 1 98.81 64 ALA B N 1
ATOM 1784 C CA . ALA B 1 64 ? 11.562 6.062 -0.677 1 98.81 64 ALA B CA 1
ATOM 1785 C C . ALA B 1 64 ? 12.672 7.113 -0.646 1 98.81 64 ALA B C 1
ATOM 1787 O O . ALA B 1 64 ? 12.453 8.25 -0.227 1 98.81 64 ALA B O 1
ATOM 1788 N N . LYS B 1 65 ? 13.883 6.766 -1.1 1 98.75 65 LYS B N 1
ATOM 1789 C CA . LYS B 1 65 ? 15 7.711 -1.045 1 98.75 65 LYS B CA 1
ATOM 1790 C C . LYS B 1 65 ? 14.742 8.914 -1.95 1 98.75 65 LYS B C 1
ATOM 1792 O O . LYS B 1 65 ? 15.109 10.039 -1.608 1 98.75 65 LYS B O 1
ATOM 1797 N N . GLY B 1 66 ? 14.172 8.641 -3.162 1 98.19 66 GLY B N 1
ATOM 1798 C CA . GLY B 1 66 ? 13.828 9.734 -4.059 1 98.19 66 GLY B CA 1
ATOM 1799 C C . GLY B 1 66 ? 12.836 10.711 -3.461 1 98.19 66 GLY B C 1
ATOM 1800 O O . GLY B 1 66 ? 13 11.93 -3.588 1 98.19 66 GLY B O 1
ATOM 1801 N N . ALA B 1 67 ? 11.758 10.172 -2.834 1 98.62 67 ALA B N 1
ATOM 1802 C CA . ALA B 1 67 ? 10.766 11.031 -2.193 1 98.62 67 ALA B CA 1
ATOM 1803 C C . ALA B 1 67 ? 11.398 11.875 -1.091 1 98.62 67 ALA B C 1
ATOM 1805 O O . ALA B 1 67 ? 11.203 13.094 -1.04 1 98.62 67 ALA B O 1
ATOM 1806 N N . GLY B 1 68 ? 12.172 11.219 -0.186 1 98.69 68 GLY B N 1
ATOM 1807 C CA . GLY B 1 68 ? 12.844 11.953 0.877 1 98.69 68 GLY B CA 1
ATOM 1808 C C . GLY B 1 68 ? 13.742 13.055 0.365 1 98.69 68 GLY B C 1
ATOM 1809 O O . GLY B 1 68 ? 13.688 14.188 0.853 1 98.69 68 GLY B O 1
ATOM 1810 N N . ALA B 1 69 ? 14.555 12.742 -0.627 1 98.62 69 ALA B N 1
ATOM 1811 C CA . ALA B 1 69 ? 15.508 13.703 -1.179 1 98.62 69 ALA B CA 1
ATOM 1812 C C . ALA B 1 69 ? 14.781 14.891 -1.815 1 98.62 69 ALA B C 1
ATOM 1814 O O . ALA B 1 69 ? 15.094 16.047 -1.517 1 98.62 69 ALA B O 1
ATOM 1815 N N . ARG B 1 70 ? 13.805 14.633 -2.652 1 98 70 ARG B N 1
ATOM 1816 C CA . ARG B 1 70 ? 13.109 15.68 -3.393 1 98 70 ARG B CA 1
ATOM 1817 C C . ARG B 1 70 ? 12.336 16.594 -2.447 1 98 70 ARG B C 1
ATOM 1819 O O . ARG B 1 70 ? 12.367 17.812 -2.604 1 98 70 ARG B O 1
ATOM 1826 N N . LEU B 1 71 ? 11.656 16.047 -1.467 1 98.25 71 LEU B N 1
ATOM 1827 C CA . LEU B 1 71 ? 10.891 16.844 -0.51 1 98.25 71 LEU B CA 1
ATOM 1828 C C . LEU B 1 71 ? 11.828 17.656 0.38 1 98.25 71 LEU B C 1
ATOM 1830 O O . LEU B 1 71 ? 11.469 18.75 0.823 1 98.25 71 LEU B O 1
ATOM 1834 N N . ALA B 1 72 ? 13.016 17.125 0.614 1 98.12 72 ALA B N 1
ATOM 1835 C CA . ALA B 1 72 ? 13.992 17.828 1.458 1 98.12 72 ALA B CA 1
ATOM 1836 C C . ALA B 1 72 ? 14.836 18.797 0.638 1 98.12 72 ALA B C 1
ATOM 1838 O O . ALA B 1 72 ? 15.672 19.516 1.188 1 98.12 72 ALA B O 1
ATOM 1839 N N . GLY B 1 73 ? 14.688 18.766 -0.726 1 96.62 73 GLY B N 1
ATOM 1840 C CA . GLY B 1 73 ? 15.492 19.625 -1.585 1 96.62 73 GLY B CA 1
ATOM 1841 C C . GLY B 1 73 ? 16.922 19.141 -1.729 1 96.62 73 GLY B C 1
ATOM 1842 O O . GLY B 1 73 ? 17.844 19.953 -1.844 1 96.62 73 GLY B O 1
ATOM 1843 N N . LEU B 1 74 ? 17.125 17.875 -1.603 1 97.62 74 LEU B N 1
ATOM 1844 C CA . LEU B 1 74 ? 18.438 17.266 -1.704 1 97.62 74 LEU B CA 1
ATOM 1845 C C . LEU B 1 74 ? 18.609 16.578 -3.049 1 97.62 74 LEU B C 1
ATOM 1847 O O . LEU B 1 74 ? 17.625 16.281 -3.734 1 97.62 74 LEU B O 1
ATOM 1851 N N . GLU B 1 75 ? 19.875 16.391 -3.385 1 97.12 75 GLU B N 1
ATOM 1852 C CA . GLU B 1 75 ? 20.156 15.516 -4.527 1 97.12 75 GLU B CA 1
ATOM 1853 C C . GLU B 1 75 ? 19.75 14.07 -4.234 1 97.12 75 GLU B C 1
ATOM 1855 O O . GLU B 1 75 ? 20.016 13.562 -3.146 1 97.12 75 GLU B O 1
ATOM 1860 N N . VAL B 1 76 ? 19.094 13.445 -5.199 1 97.44 76 VAL B N 1
ATOM 1861 C CA . VAL B 1 76 ? 18.719 12.047 -5.051 1 97.44 76 VAL B CA 1
ATOM 1862 C C . VAL B 1 76 ? 19.953 11.156 -5.215 1 97.44 76 VAL B C 1
ATOM 1864 O O . VAL B 1 76 ? 20.594 11.188 -6.262 1 97.44 76 VAL B O 1
ATOM 1867 N N . PRO B 1 77 ? 20.297 10.383 -4.18 1 98.12 77 PRO B N 1
ATOM 1868 C CA . PRO B 1 77 ? 21.422 9.469 -4.371 1 98.12 77 PRO B CA 1
ATOM 1869 C C . PRO B 1 77 ? 21.156 8.438 -5.465 1 98.12 77 PRO B C 1
ATOM 1871 O O . PRO B 1 77 ? 20.016 8 -5.648 1 98.12 77 PRO B O 1
ATOM 1874 N N . SER B 1 78 ? 22.188 8.031 -6.098 1 97.88 78 SER B N 1
ATOM 1875 C CA . SER B 1 78 ? 22.094 7.016 -7.148 1 97.88 78 SER B CA 1
ATOM 1876 C C . SER B 1 78 ? 22.609 5.664 -6.656 1 97.88 78 SER B C 1
ATOM 1878 O O . SER B 1 78 ? 23.719 5.566 -6.137 1 97.88 78 SER B O 1
ATOM 1880 N N . TYR B 1 79 ? 21.734 4.684 -6.695 1 98.19 79 TYR B N 1
ATOM 1881 C CA . TYR B 1 79 ? 22.094 3.299 -6.41 1 98.19 79 TYR B CA 1
ATOM 1882 C C . TYR B 1 79 ? 21.953 2.434 -7.66 1 98.19 79 TYR B C 1
ATOM 1884 O O . TYR B 1 79 ? 20.875 2.34 -8.234 1 98.19 79 TYR B O 1
ATOM 1892 N N . ALA B 1 80 ? 23.031 1.733 -8.07 1 98.38 80 ALA B N 1
ATOM 1893 C CA . ALA B 1 80 ? 22.953 0.852 -9.234 1 98.38 80 ALA B CA 1
ATOM 1894 C C . ALA B 1 80 ? 22.078 -0.361 -8.945 1 98.38 80 ALA B C 1
ATOM 1896 O O . ALA B 1 80 ? 22.109 -0.916 -7.84 1 98.38 80 ALA B O 1
ATOM 1897 N N . ASP B 1 81 ? 21.234 -0.766 -9.883 1 98.38 81 ASP B N 1
ATOM 1898 C CA . ASP B 1 81 ? 20.359 -1.93 -9.766 1 98.38 81 ASP B CA 1
ATOM 1899 C C . ASP B 1 81 ? 21.109 -3.217 -10.102 1 98.38 81 ASP B C 1
ATOM 1901 O O . ASP B 1 81 ? 20.828 -3.852 -11.125 1 98.38 81 ASP B O 1
ATOM 1905 N N . THR B 1 82 ? 21.922 -3.723 -9.148 1 98.5 82 THR B N 1
ATOM 1906 C CA . THR B 1 82 ? 22.797 -4.844 -9.469 1 98.5 82 THR B CA 1
ATOM 1907 C C . THR B 1 82 ? 22.547 -6.016 -8.523 1 98.5 82 THR B C 1
ATOM 1909 O O . THR B 1 82 ? 23.156 -7.078 -8.672 1 98.5 82 THR B O 1
ATOM 1912 N N . GLU B 1 83 ? 21.656 -5.848 -7.555 1 98.75 83 GLU B N 1
ATOM 1913 C CA . GLU B 1 83 ? 21.469 -6.852 -6.512 1 98.75 83 GLU B CA 1
ATOM 1914 C C . GLU B 1 83 ? 20.891 -8.141 -7.086 1 98.75 83 GLU B C 1
ATOM 1916 O O . GLU B 1 83 ? 19.906 -8.102 -7.84 1 98.75 83 GLU B O 1
ATOM 1921 N N . THR B 1 84 ? 21.5 -9.32 -6.719 1 98.19 84 THR B N 1
ATOM 1922 C CA . THR B 1 84 ? 21 -10.602 -7.203 1 98.19 84 THR B CA 1
ATOM 1923 C C . THR B 1 84 ? 20.828 -11.586 -6.047 1 98.19 84 THR B C 1
ATOM 1925 O O . THR B 1 84 ? 20.516 -12.758 -6.266 1 98.19 84 THR B O 1
ATOM 1928 N N . THR B 1 85 ? 21.109 -11.156 -4.816 1 98.75 85 THR B N 1
ATOM 1929 C CA . THR B 1 85 ? 20.969 -12.023 -3.648 1 98.75 85 THR B CA 1
ATOM 1930 C C . THR B 1 85 ? 20.172 -11.32 -2.553 1 98.75 85 THR B C 1
ATOM 1932 O O . THR B 1 85 ? 20.047 -10.094 -2.557 1 98.75 85 THR B O 1
ATOM 1935 N N . PHE B 1 86 ? 19.672 -12.141 -1.623 1 98.88 86 PHE B N 1
ATOM 1936 C CA . PHE B 1 86 ? 18.984 -11.57 -0.477 1 98.88 86 PHE B CA 1
ATOM 1937 C C . PHE B 1 86 ? 19.906 -10.633 0.3 1 98.88 86 PHE B C 1
ATOM 1939 O O . PHE B 1 86 ? 19.469 -9.57 0.757 1 98.88 86 PHE B O 1
ATOM 1946 N N . ASP B 1 87 ? 21.141 -11.008 0.495 1 98.81 87 ASP B N 1
ATOM 1947 C CA . ASP B 1 87 ? 22.094 -10.18 1.231 1 98.81 87 ASP B CA 1
ATOM 1948 C C . ASP B 1 87 ? 22.281 -8.828 0.552 1 98.81 87 ASP B C 1
ATOM 1950 O O . ASP B 1 87 ? 22.375 -7.797 1.223 1 98.81 87 ASP B O 1
ATOM 1954 N N . GLU B 1 88 ? 22.422 -8.852 -0.744 1 98.88 88 GLU B N 1
ATOM 1955 C CA . GLU B 1 88 ? 22.594 -7.609 -1.488 1 98.88 88 GLU B CA 1
ATOM 1956 C C . GLU B 1 88 ? 21.359 -6.73 -1.403 1 98.88 88 GLU B C 1
ATOM 1958 O O . GLU B 1 88 ? 21.469 -5.504 -1.323 1 98.88 88 GLU B O 1
ATOM 1963 N N . LEU B 1 89 ? 20.188 -7.316 -1.463 1 98.94 89 LEU B N 1
ATOM 1964 C CA . LEU B 1 89 ? 18.953 -6.562 -1.308 1 98.94 89 LEU B CA 1
ATOM 1965 C C . LEU B 1 89 ? 18.844 -5.969 0.093 1 98.94 89 LEU B C 1
ATOM 1967 O O . LEU B 1 89 ? 18.391 -4.836 0.26 1 98.94 89 LEU B O 1
ATOM 1971 N N . GLN B 1 90 ? 19.266 -6.766 1.126 1 98.94 90 GLN B N 1
ATOM 1972 C CA . GLN B 1 90 ? 19.312 -6.254 2.492 1 98.94 90 GLN B CA 1
ATOM 1973 C C . GLN B 1 90 ? 20.234 -5.039 2.59 1 98.94 90 GLN B C 1
ATOM 1975 O O . GLN B 1 90 ? 19.891 -4.059 3.258 1 98.94 90 GLN B O 1
ATOM 1980 N N . ALA B 1 91 ? 21.359 -5.105 1.979 1 98.94 91 ALA B N 1
ATOM 1981 C CA . ALA B 1 91 ? 22.312 -3.994 1.997 1 98.94 91 ALA B CA 1
ATOM 1982 C C . ALA B 1 91 ? 21.703 -2.752 1.346 1 98.94 91 ALA B C 1
ATOM 1984 O O . ALA B 1 91 ? 21.938 -1.63 1.804 1 98.94 91 ALA B O 1
ATOM 1985 N N . ARG B 1 92 ? 21.016 -2.922 0.263 1 98.88 92 ARG B N 1
ATOM 1986 C CA . ARG B 1 92 ? 20.344 -1.806 -0.402 1 98.88 92 ARG B CA 1
ATOM 1987 C C . ARG B 1 92 ? 19.328 -1.141 0.524 1 98.88 92 ARG B C 1
ATOM 1989 O O . ARG B 1 92 ? 19.266 0.088 0.609 1 98.88 92 ARG B O 1
ATOM 1996 N N . ILE B 1 93 ? 18.453 -1.962 1.152 1 98.94 93 ILE B N 1
ATOM 1997 C CA . ILE B 1 93 ? 17.469 -1.429 2.084 1 98.94 93 ILE B CA 1
ATOM 1998 C C . ILE B 1 93 ? 18.172 -0.673 3.207 1 98.94 93 ILE B C 1
ATOM 2000 O O . ILE B 1 93 ? 17.766 0.436 3.566 1 98.94 93 ILE B O 1
ATOM 2004 N N . ALA B 1 94 ? 19.266 -1.254 3.785 1 98.94 94 ALA B N 1
ATOM 2005 C CA . ALA B 1 94 ? 20 -0.627 4.875 1 98.94 94 ALA B CA 1
ATOM 2006 C C . ALA B 1 94 ? 20.578 0.723 4.445 1 98.94 94 ALA B C 1
ATOM 2008 O O . ALA B 1 94 ? 20.531 1.688 5.211 1 98.94 94 ALA B O 1
ATOM 2009 N N . ARG B 1 95 ? 21.141 0.789 3.258 1 98.88 95 ARG B N 1
ATOM 2010 C CA . ARG B 1 95 ? 21.672 2.033 2.725 1 98.88 95 ARG B CA 1
ATOM 2011 C C . ARG B 1 95 ? 20.578 3.086 2.568 1 98.88 95 ARG B C 1
ATOM 2013 O O . ARG B 1 95 ? 20.812 4.266 2.846 1 98.88 95 ARG B O 1
ATOM 2020 N N . THR B 1 96 ? 19.453 2.691 2.059 1 98.94 96 THR B N 1
ATOM 2021 C CA . THR B 1 96 ? 18.312 3.588 1.896 1 98.94 96 THR B CA 1
ATOM 2022 C C . THR B 1 96 ? 17.844 4.121 3.248 1 98.94 96 THR B C 1
ATOM 2024 O O . THR B 1 96 ? 17.594 5.316 3.393 1 98.94 96 THR B O 1
ATOM 2027 N N . VAL B 1 97 ? 17.734 3.215 4.234 1 98.88 97 VAL B N 1
ATOM 2028 C CA . VAL B 1 97 ? 17.328 3.578 5.59 1 98.88 97 VAL B CA 1
ATOM 2029 C C . VAL B 1 97 ? 18.312 4.586 6.172 1 98.88 97 VAL B C 1
ATOM 2031 O O . VAL B 1 97 ? 17.906 5.598 6.75 1 98.88 97 VAL B O 1
ATOM 2034 N N . GLU B 1 98 ? 19.594 4.344 6.027 1 98.88 98 GLU B N 1
ATOM 2035 C CA . GLU B 1 98 ? 20.625 5.254 6.52 1 98.88 98 GLU B CA 1
ATOM 2036 C C . GLU B 1 98 ? 20.453 6.645 5.91 1 98.88 98 GLU B C 1
ATOM 2038 O O . GLU B 1 98 ? 20.531 7.652 6.621 1 98.88 98 GLU B O 1
ATOM 2043 N N . PHE B 1 99 ? 20.266 6.742 4.605 1 98.88 99 PHE B N 1
ATOM 2044 C CA . PHE B 1 99 ? 20.078 8.023 3.938 1 98.88 99 PHE B CA 1
ATOM 2045 C C . PHE B 1 99 ? 18.875 8.766 4.508 1 98.88 99 PHE B C 1
ATOM 2047 O O . PHE B 1 99 ? 18.969 9.945 4.844 1 98.88 99 PHE B O 1
ATOM 2054 N N . LEU B 1 100 ? 17.703 8.078 4.602 1 98.88 100 LEU B N 1
ATOM 2055 C CA . LEU B 1 100 ? 16.469 8.68 5.078 1 98.88 100 LEU B CA 1
ATOM 2056 C C . LEU B 1 100 ? 16.625 9.164 6.516 1 98.88 100 LEU B C 1
ATOM 2058 O O . LEU B 1 100 ? 16.094 10.219 6.883 1 98.88 100 LEU B O 1
ATOM 2062 N N . GLU B 1 101 ? 17.297 8.336 7.359 1 98.81 101 GLU B N 1
ATOM 2063 C CA . GLU B 1 101 ? 17.547 8.711 8.75 1 98.81 101 GLU B CA 1
ATOM 2064 C C . GLU B 1 101 ? 18.406 9.969 8.844 1 98.81 101 GLU B C 1
ATOM 2066 O O . GLU B 1 101 ? 18.375 10.672 9.852 1 98.81 101 GLU B O 1
ATOM 2071 N N . GLY B 1 102 ? 19.094 10.242 7.816 1 98.69 102 GLY B N 1
ATOM 2072 C CA . GLY B 1 102 ? 19.969 11.406 7.785 1 98.69 102 GLY B CA 1
ATOM 2073 C C . GLY B 1 102 ? 19.234 12.688 7.434 1 98.69 102 GLY B C 1
ATOM 2074 O O . GLY B 1 102 ? 19.781 13.781 7.586 1 98.69 102 GLY B O 1
ATOM 2075 N N . ILE B 1 103 ? 18.031 12.625 6.945 1 98.62 103 ILE B N 1
ATOM 2076 C CA . ILE B 1 103 ? 17.25 13.805 6.598 1 98.62 103 ILE B CA 1
ATOM 2077 C C . ILE B 1 103 ? 16.688 14.438 7.867 1 98.62 103 ILE B C 1
ATOM 2079 O O . ILE B 1 103 ? 15.93 13.805 8.602 1 98.62 103 ILE B O 1
ATOM 2083 N N . ARG B 1 104 ? 17.062 15.68 8.125 1 97.81 104 ARG B N 1
ATOM 2084 C CA . ARG B 1 104 ? 16.578 16.406 9.297 1 97.81 104 ARG B CA 1
ATOM 2085 C C . ARG B 1 104 ? 15.156 16.922 9.062 1 97.81 104 ARG B C 1
ATOM 2087 O O . ARG B 1 104 ? 14.828 17.359 7.957 1 97.81 104 ARG B O 1
ATOM 2094 N N . GLU B 1 105 ? 14.383 16.859 10.125 1 96.94 105 GLU B N 1
ATOM 2095 C CA . GLU B 1 105 ? 12.992 17.281 10.047 1 96.94 105 GLU B CA 1
ATOM 2096 C C . GLU B 1 105 ? 12.875 18.688 9.453 1 96.94 105 GLU B C 1
ATOM 2098 O O . GLU B 1 105 ? 11.977 18.953 8.648 1 96.94 105 GLU B O 1
ATOM 2103 N N . GLU B 1 106 ? 13.766 19.594 9.82 1 96.81 106 GLU B N 1
ATOM 2104 C CA . GLU B 1 106 ? 13.719 21 9.406 1 96.81 106 GLU B CA 1
ATOM 2105 C C . GLU B 1 106 ? 13.906 21.125 7.898 1 96.81 106 GLU B C 1
ATOM 2107 O O . GLU B 1 106 ? 13.453 22.109 7.293 1 96.81 106 GLU B O 1
ATOM 2112 N N . GLN B 1 107 ? 14.578 20.203 7.258 1 97.69 107 GLN B N 1
ATOM 2113 C CA . GLN B 1 107 ? 14.812 20.219 5.816 1 97.69 107 GLN B CA 1
ATOM 2114 C C . GLN B 1 107 ? 13.508 20.016 5.047 1 97.69 107 GLN B C 1
ATOM 2116 O O . GLN B 1 107 ? 13.438 20.281 3.846 1 97.69 107 GLN B O 1
ATOM 2121 N N . LEU B 1 108 ? 12.461 19.578 5.738 1 97.62 108 LEU B N 1
ATOM 2122 C CA . LEU B 1 108 ? 11.188 19.312 5.078 1 97.62 108 LEU B CA 1
ATOM 2123 C C . LEU B 1 108 ? 10.164 20.406 5.418 1 97.62 108 LEU B C 1
ATOM 2125 O O . LEU B 1 108 ? 8.992 20.297 5.055 1 97.62 108 LEU B O 1
ATOM 2129 N N . ASP B 1 109 ? 10.641 21.406 6.184 1 95.62 109 ASP B N 1
ATOM 2130 C CA . ASP B 1 109 ? 9.758 22.547 6.434 1 95.62 109 ASP B CA 1
ATOM 2131 C C . ASP B 1 109 ? 9.344 23.219 5.125 1 95.62 109 ASP B C 1
ATOM 2133 O O . ASP B 1 109 ? 10.195 23.547 4.293 1 95.62 109 ASP B O 1
ATOM 2137 N N . GLY B 1 110 ? 8.016 23.375 4.914 1 94.5 110 GLY B N 1
ATOM 2138 C CA . GLY B 1 110 ? 7.516 24.031 3.717 1 94.5 110 GLY B CA 1
ATOM 2139 C C . GLY B 1 110 ? 7.512 23.125 2.5 1 94.5 110 GLY B C 1
ATOM 2140 O O . GLY B 1 110 ? 7.16 23.562 1.4 1 94.5 110 GLY B O 1
ATOM 2141 N N . ALA B 1 111 ? 7.824 21.844 2.66 1 96.81 111 ALA B N 1
ATOM 2142 C CA . ALA B 1 111 ? 7.984 20.922 1.54 1 96.81 111 ALA B CA 1
ATOM 2143 C C . ALA B 1 111 ? 6.648 20.656 0.851 1 96.81 111 ALA B C 1
ATOM 2145 O O . ALA B 1 111 ? 6.609 20.219 -0.297 1 96.81 111 ALA B O 1
ATOM 2146 N N . GLU B 1 112 ? 5.543 20.891 1.55 1 95.94 112 GLU B N 1
ATOM 2147 C CA . GLU B 1 112 ? 4.234 20.641 0.953 1 95.94 112 GLU B CA 1
ATOM 2148 C C . GLU B 1 112 ? 4.023 21.5 -0.29 1 95.94 112 GLU B C 1
ATOM 2150 O O . GLU B 1 112 ? 3.293 21.125 -1.204 1 95.94 112 GLU B O 1
ATOM 2155 N N . GLU B 1 113 ? 4.691 22.625 -0.368 1 96 113 GLU B N 1
ATOM 2156 C CA . GLU B 1 113 ? 4.512 23.547 -1.488 1 96 113 GLU B CA 1
ATOM 2157 C C . GLU B 1 113 ? 5.719 23.516 -2.424 1 96 113 GLU B C 1
ATOM 2159 O O . GLU B 1 113 ? 5.73 24.203 -3.449 1 96 113 GLU B O 1
ATOM 2164 N N . ARG B 1 114 ? 6.723 22.781 -2.057 1 95.56 114 ARG B N 1
ATOM 2165 C CA . ARG B 1 114 ? 7.914 22.688 -2.893 1 95.56 114 ARG B CA 1
ATOM 2166 C C . ARG B 1 114 ? 7.59 22.062 -4.246 1 95.56 114 ARG B C 1
ATOM 2168 O O . ARG B 1 114 ? 6.824 21.109 -4.324 1 95.56 114 ARG B O 1
ATOM 2175 N N . ASN B 1 115 ? 8.117 22.688 -5.309 1 96.19 115 ASN B N 1
ATOM 2176 C CA . ASN B 1 115 ? 7.961 22.094 -6.633 1 96.19 115 ASN B CA 1
ATOM 2177 C C . ASN B 1 115 ? 8.828 20.859 -6.801 1 96.19 115 ASN B C 1
ATOM 2179 O O . ASN B 1 115 ? 10.031 20.891 -6.516 1 96.19 115 ASN B O 1
ATOM 2183 N N . VAL B 1 116 ? 8.203 19.75 -7.156 1 96.12 116 VAL B N 1
ATOM 2184 C CA . VAL B 1 116 ? 8.891 18.484 -7.418 1 96.12 116 VAL B CA 1
ATOM 2185 C C . VAL B 1 116 ? 8.688 18.094 -8.875 1 96.12 116 VAL B C 1
ATOM 2187 O O . VAL B 1 116 ? 7.555 18 -9.352 1 96.12 116 VAL B O 1
ATOM 2190 N N . THR B 1 117 ? 9.758 17.891 -9.586 1 93.12 117 THR B N 1
ATOM 2191 C CA . THR B 1 117 ? 9.695 17.484 -10.984 1 93.12 117 THR B CA 1
ATOM 2192 C C . THR B 1 117 ? 10.211 16.062 -11.164 1 93.12 117 THR B C 1
ATOM 2194 O O . THR B 1 117 ? 11.281 15.711 -10.656 1 93.12 117 THR B O 1
ATOM 2197 N N . LEU B 1 118 ? 9.422 15.242 -11.828 1 91 118 LEU B N 1
ATOM 2198 C CA . LEU B 1 118 ? 9.797 13.867 -12.156 1 91 118 LEU B CA 1
ATOM 2199 C C . LEU B 1 118 ? 9.914 13.688 -13.672 1 91 118 LEU B C 1
ATOM 2201 O O . LEU B 1 118 ? 9.211 14.359 -14.43 1 91 118 LEU B O 1
ATOM 2205 N N . LYS B 1 119 ? 10.875 12.898 -14.07 1 84.5 119 LYS B N 1
ATOM 2206 C CA . LYS B 1 119 ? 10.969 12.477 -15.469 1 84.5 119 LYS B CA 1
ATOM 2207 C C . LYS B 1 119 ? 10.32 11.109 -15.672 1 84.5 119 LYS B C 1
ATOM 2209 O O . LYS B 1 119 ? 10.82 10.094 -15.18 1 84.5 119 LYS B O 1
ATOM 2214 N N . VAL B 1 120 ? 9.141 11.047 -16.188 1 73.44 120 VAL B N 1
ATOM 2215 C CA . VAL B 1 120 ? 8.406 9.812 -16.438 1 73.44 120 VAL B CA 1
ATOM 2216 C C . VAL B 1 120 ? 8.289 9.578 -17.938 1 73.44 120 VAL B C 1
ATOM 2218 O O . VAL B 1 120 ? 7.684 10.375 -18.656 1 73.44 120 VAL B O 1
ATOM 2221 N N . ARG B 1 121 ? 8.75 8.422 -18.453 1 74 121 ARG B N 1
ATOM 2222 C CA . ARG B 1 121 ? 8.719 8.055 -19.859 1 74 121 ARG B CA 1
ATOM 2223 C C . ARG B 1 121 ? 9.219 9.195 -20.734 1 74 121 ARG B C 1
ATOM 2225 O O . ARG B 1 121 ? 8.586 9.539 -21.734 1 74 121 ARG B O 1
ATOM 2232 N N . GLY B 1 122 ? 10.141 9.883 -20.234 1 78.38 122 GLY B N 1
ATOM 2233 C CA . GLY B 1 122 ? 10.781 10.945 -21 1 78.38 122 GLY B CA 1
ATOM 2234 C C . GLY B 1 122 ? 10.094 12.289 -20.859 1 78.38 122 GLY B C 1
ATOM 2235 O O . GLY B 1 122 ? 10.562 13.297 -21.391 1 78.38 122 GLY B O 1
ATOM 2236 N N . GLN B 1 123 ? 9 12.305 -20.266 1 84.19 123 GLN B N 1
ATOM 2237 C CA . GLN B 1 123 ? 8.266 13.547 -20.047 1 84.19 123 GLN B CA 1
ATOM 2238 C C . GLN B 1 123 ? 8.391 14.023 -18.609 1 84.19 123 GLN B C 1
ATOM 2240 O O . GLN B 1 123 ? 8.391 13.219 -17.672 1 84.19 123 GLN B O 1
ATOM 2245 N N . GLU B 1 124 ? 8.461 15.375 -18.562 1 88.56 124 GLU B N 1
ATOM 2246 C CA . GLU B 1 124 ? 8.555 15.969 -17.219 1 88.56 124 GLU B CA 1
ATOM 2247 C C . GLU B 1 124 ? 7.168 16.25 -16.656 1 88.56 124 GLU B C 1
ATOM 2249 O O . GLU B 1 124 ? 6.316 16.828 -17.328 1 88.56 124 GLU B O 1
ATOM 2254 N N . ILE B 1 125 ? 6.926 15.711 -15.492 1 89.69 125 ILE B N 1
ATOM 2255 C CA . ILE B 1 125 ? 5.703 16 -14.75 1 89.69 125 ILE B CA 1
ATOM 2256 C C . ILE B 1 125 ? 6.043 16.75 -13.461 1 89.69 125 ILE B C 1
ATOM 2258 O O . ILE B 1 125 ? 7.008 16.406 -12.773 1 89.69 125 ILE B O 1
ATOM 2262 N N . SER B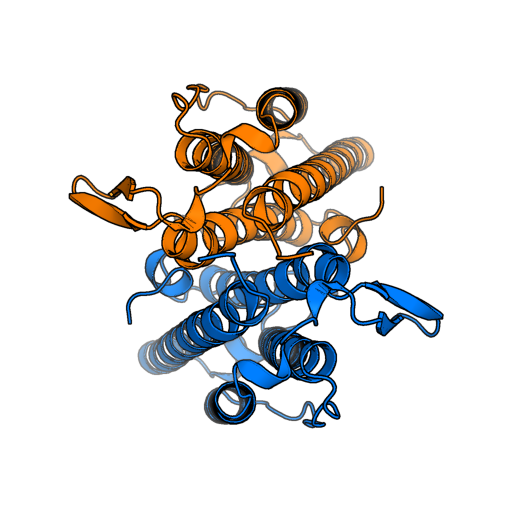 1 126 ? 5.242 17.797 -13.203 1 93.62 126 SER B N 1
ATOM 2263 C CA . SER B 1 126 ? 5.508 18.609 -12.023 1 93.62 126 SER B CA 1
ATOM 2264 C C . SER B 1 126 ? 4.375 18.5 -11.008 1 93.62 126 SER B C 1
ATOM 2266 O O . SER B 1 126 ? 3.201 18.453 -11.391 1 93.62 126 SER B O 1
ATOM 2268 N N . PHE B 1 127 ? 4.762 18.406 -9.773 1 93.62 127 PHE B N 1
ATOM 2269 C CA . PHE B 1 127 ? 3.895 18.391 -8.602 1 93.62 127 PHE B CA 1
ATOM 2270 C C . PHE B 1 127 ? 4.277 19.484 -7.625 1 93.62 127 PHE B C 1
ATOM 2272 O O . PHE B 1 127 ? 5.402 19.984 -7.652 1 93.62 127 PHE B O 1
ATOM 2279 N N . ASN B 1 128 ? 3.289 19.938 -6.824 1 96.12 128 ASN B N 1
ATOM 2280 C CA . ASN B 1 128 ? 3.77 20.406 -5.535 1 96.12 128 ASN B CA 1
ATOM 2281 C C . ASN B 1 128 ? 4.066 19.266 -4.582 1 96.12 128 ASN B C 1
ATOM 2283 O O . ASN B 1 128 ? 3.656 18.125 -4.828 1 96.12 128 ASN B O 1
ATOM 2287 N N . GLY B 1 129 ? 4.805 19.531 -3.482 1 97.38 129 GLY B N 1
ATOM 2288 C CA . GLY B 1 129 ? 5.285 18.5 -2.578 1 97.38 129 GLY B CA 1
ATOM 2289 C C . GLY B 1 129 ? 4.168 17.641 -2.012 1 97.38 129 GLY B C 1
ATOM 2290 O O . GLY B 1 129 ? 4.312 16.422 -1.906 1 97.38 129 GLY B O 1
ATOM 2291 N N . ARG B 1 130 ? 3.066 18.266 -1.656 1 97.25 130 ARG B N 1
ATOM 2292 C CA . ARG B 1 130 ? 1.933 17.531 -1.095 1 97.25 130 ARG B CA 1
ATOM 2293 C C . ARG B 1 130 ? 1.358 16.547 -2.107 1 97.25 130 ARG B C 1
ATOM 2295 O O . ARG B 1 130 ? 1.179 15.367 -1.801 1 97.25 130 ARG B O 1
ATOM 2302 N N . ASP B 1 131 ? 1.082 17.031 -3.312 1 96.25 131 ASP B N 1
ATOM 2303 C CA . ASP B 1 131 ? 0.511 16.188 -4.355 1 96.25 131 ASP B CA 1
ATOM 2304 C C . ASP B 1 131 ? 1.484 15.086 -4.762 1 96.25 131 ASP B C 1
ATOM 2306 O O . ASP B 1 131 ? 1.069 13.969 -5.07 1 96.25 131 ASP B O 1
ATOM 2310 N N . PHE B 1 132 ? 2.717 15.477 -4.742 1 97.25 132 PHE B N 1
ATOM 2311 C CA . PHE B 1 132 ? 3.744 14.484 -5.035 1 97.25 132 PHE B CA 1
ATOM 2312 C C . PHE B 1 132 ? 3.723 13.359 -4.004 1 97.25 132 PHE B C 1
ATOM 2314 O O . PHE B 1 132 ? 3.674 12.18 -4.363 1 97.25 132 PHE B O 1
ATOM 2321 N N . LEU B 1 133 ? 3.777 13.727 -2.736 1 98.31 133 LEU B N 1
ATOM 2322 C CA . LEU B 1 133 ? 3.879 12.742 -1.665 1 98.31 133 LEU B CA 1
ATOM 2323 C C . LEU B 1 133 ? 2.66 11.82 -1.651 1 98.31 133 LEU B C 1
ATOM 2325 O O . LEU B 1 133 ? 2.797 10.602 -1.691 1 98.31 133 LEU B O 1
ATOM 2329 N N . PHE B 1 134 ? 1.483 12.391 -1.715 1 97.81 134 PHE B N 1
ATOM 2330 C CA . PHE B 1 134 ? 0.271 11.617 -1.465 1 97.81 134 PHE B CA 1
ATOM 2331 C C . PHE B 1 134 ? -0.301 11.07 -2.768 1 97.81 134 PHE B C 1
ATOM 2333 O O . PHE B 1 134 ? -0.973 10.039 -2.77 1 97.81 134 PHE B O 1
ATOM 2340 N N . GLY B 1 135 ? -0.034 11.703 -3.848 1 96.12 135 GLY B N 1
ATOM 2341 C CA . GLY B 1 135 ? -0.604 11.305 -5.125 1 96.12 135 GLY B CA 1
ATOM 2342 C C . GLY B 1 135 ? 0.29 10.359 -5.91 1 96.12 135 GLY B C 1
ATOM 2343 O O . GLY B 1 135 ? -0.177 9.656 -6.809 1 96.12 135 GLY B O 1
ATOM 2344 N N . PHE B 1 136 ? 1.537 10.336 -5.547 1 96.5 136 PHE B N 1
ATOM 2345 C CA . PHE B 1 136 ? 2.461 9.555 -6.363 1 96.5 136 PHE B CA 1
ATOM 2346 C C . PHE B 1 136 ? 3.398 8.734 -5.488 1 96.5 136 PHE B C 1
ATOM 2348 O O . PHE B 1 136 ? 3.432 7.508 -5.582 1 96.5 136 PHE B O 1
ATOM 2355 N N . ALA B 1 137 ? 4.227 9.359 -4.613 1 97.94 137 ALA B N 1
ATOM 2356 C CA . ALA B 1 137 ? 5.352 8.727 -3.922 1 97.94 137 ALA B CA 1
ATOM 2357 C C . ALA B 1 137 ? 4.875 7.59 -3.021 1 97.94 137 ALA B C 1
ATOM 2359 O O . ALA B 1 137 ? 5.352 6.461 -3.131 1 97.94 137 ALA B O 1
ATOM 2360 N N . LEU B 1 138 ? 3.904 7.898 -2.17 1 98.62 138 LEU B N 1
ATOM 2361 C CA . LEU B 1 138 ? 3.432 6.879 -1.235 1 98.62 138 LEU B CA 1
ATOM 2362 C C . LEU B 1 138 ? 2.723 5.75 -1.974 1 98.62 138 LEU B C 1
ATOM 2364 O O . LEU B 1 138 ? 3.033 4.574 -1.767 1 98.62 138 LEU B O 1
ATOM 2368 N N . PRO B 1 139 ? 1.775 6.043 -2.912 1 98.5 139 PRO B N 1
ATOM 2369 C CA . PRO B 1 139 ? 1.122 4.961 -3.648 1 98.5 139 PRO B CA 1
ATOM 2370 C C . PRO B 1 139 ? 2.115 4.07 -4.391 1 98.5 139 PRO B C 1
ATOM 2372 O O . PRO B 1 139 ? 1.995 2.842 -4.359 1 98.5 139 PRO B O 1
ATOM 2375 N N . ASN B 1 140 ? 3.1 4.668 -5.008 1 98.06 140 ASN B N 1
ATOM 2376 C CA . ASN B 1 140 ? 4.094 3.908 -5.758 1 98.06 140 ASN B CA 1
ATOM 2377 C C . ASN B 1 140 ? 4.953 3.045 -4.836 1 98.06 140 ASN B C 1
ATOM 2379 O O . ASN B 1 140 ? 5.246 1.891 -5.156 1 98.06 140 ASN B O 1
ATOM 2383 N N . PHE B 1 141 ? 5.367 3.666 -3.742 1 98.81 141 PHE B N 1
ATOM 2384 C CA . PHE B 1 141 ? 6.176 2.967 -2.75 1 98.81 141 PHE B CA 1
ATOM 2385 C C . PHE B 1 141 ? 5.441 1.738 -2.223 1 98.81 141 PHE B C 1
ATOM 2387 O O . PHE B 1 141 ? 5.984 0.63 -2.244 1 98.81 141 PHE B O 1
ATOM 2394 N N . PHE B 1 142 ? 4.215 1.881 -1.807 1 98.88 142 PHE B N 1
ATOM 2395 C CA . PHE B 1 142 ? 3.459 0.777 -1.23 1 98.88 142 PHE B CA 1
ATOM 2396 C C . PHE B 1 142 ? 3.146 -0.275 -2.287 1 98.88 142 PHE B C 1
ATOM 2398 O O . PHE B 1 142 ? 3.092 -1.469 -1.986 1 98.88 142 PHE B O 1
ATOM 2405 N N . PHE B 1 143 ? 2.953 0.149 -3.57 1 98.88 143 PHE B N 1
ATOM 2406 C CA . PHE B 1 143 ? 2.734 -0.815 -4.641 1 98.88 143 PHE B CA 1
ATOM 2407 C C . PHE B 1 143 ? 3.877 -1.822 -4.703 1 98.88 143 PHE B C 1
ATOM 2409 O O . PHE B 1 143 ? 3.643 -3.031 -4.75 1 98.88 143 PHE B O 1
ATOM 2416 N N . HIS B 1 144 ? 5.07 -1.312 -4.652 1 98.88 144 HIS B N 1
ATOM 2417 C CA . HIS B 1 144 ? 6.219 -2.186 -4.867 1 98.88 144 HIS B CA 1
ATOM 2418 C C . HIS B 1 144 ? 6.516 -3.021 -3.623 1 98.88 144 HIS B C 1
ATOM 2420 O O . HIS B 1 144 ? 6.93 -4.176 -3.732 1 98.88 144 HIS B O 1
ATOM 2426 N N . VAL B 1 145 ? 6.34 -2.477 -2.439 1 98.88 145 VAL B N 1
ATOM 2427 C CA . VAL B 1 145 ? 6.516 -3.268 -1.225 1 98.88 145 VAL B CA 1
ATOM 2428 C C . VAL B 1 145 ? 5.477 -4.387 -1.182 1 98.88 145 VAL B C 1
ATOM 2430 O O . VAL B 1 145 ? 5.809 -5.539 -0.885 1 98.88 145 VAL B O 1
ATOM 2433 N N . THR B 1 146 ? 4.227 -4.051 -1.498 1 98.88 146 THR B N 1
ATOM 2434 C CA . THR B 1 146 ? 3.158 -5.043 -1.49 1 98.88 146 THR B CA 1
ATOM 2435 C C . THR B 1 146 ? 3.408 -6.117 -2.547 1 98.88 146 THR B C 1
ATOM 2437 O O . THR B 1 146 ? 3.172 -7.301 -2.305 1 98.88 146 THR B O 1
ATOM 2440 N N . THR B 1 147 ? 3.838 -5.691 -3.729 1 98.88 147 THR B N 1
ATOM 2441 C CA . THR B 1 147 ? 4.109 -6.648 -4.793 1 98.88 147 THR B CA 1
ATOM 2442 C C . THR B 1 147 ? 5.242 -7.59 -4.402 1 98.88 147 THR B C 1
ATOM 2444 O O . THR B 1 147 ? 5.199 -8.789 -4.699 1 98.88 147 THR B O 1
ATOM 2447 N N . ALA B 1 148 ? 6.293 -7.035 -3.719 1 98.88 148 ALA B N 1
ATOM 2448 C CA . ALA B 1 148 ? 7.359 -7.887 -3.199 1 98.88 148 ALA B CA 1
ATOM 2449 C C . ALA B 1 148 ? 6.809 -8.93 -2.234 1 98.88 148 ALA B C 1
ATOM 2451 O O . ALA B 1 148 ? 7.109 -10.125 -2.357 1 98.88 148 ALA B O 1
ATOM 2452 N N . TYR B 1 149 ? 5.988 -8.523 -1.336 1 98.75 149 TYR B N 1
ATOM 2453 C CA . TYR B 1 149 ? 5.301 -9.414 -0.407 1 98.75 149 TYR B CA 1
ATOM 2454 C C . TYR B 1 149 ? 4.512 -10.477 -1.158 1 98.75 149 TYR B C 1
ATOM 2456 O O . TYR B 1 149 ? 4.602 -11.664 -0.836 1 98.75 149 TYR B O 1
ATOM 2464 N N . ALA B 1 150 ? 3.768 -10.055 -2.176 1 98.75 150 ALA B N 1
ATOM 2465 C CA . ALA B 1 150 ? 2.857 -10.93 -2.908 1 98.75 150 ALA B CA 1
ATOM 2466 C C . ALA B 1 150 ? 3.629 -11.992 -3.684 1 98.75 150 ALA B C 1
ATOM 2468 O O . ALA B 1 150 ? 3.195 -13.148 -3.768 1 98.75 150 ALA B O 1
ATOM 2469 N N . ILE B 1 151 ? 4.734 -11.578 -4.297 1 98.75 151 ILE B N 1
ATOM 2470 C CA . ILE B 1 151 ? 5.574 -12.531 -5.023 1 98.75 151 ILE B CA 1
ATOM 2471 C C . ILE B 1 151 ? 6.023 -13.648 -4.082 1 98.75 151 ILE B C 1
ATOM 2473 O O . ILE B 1 151 ? 5.906 -14.828 -4.41 1 98.75 151 ILE B O 1
ATOM 2477 N N . LEU B 1 152 ? 6.5 -13.25 -2.92 1 98.75 152 LEU B N 1
ATOM 2478 C CA . LEU B 1 152 ? 7.02 -14.211 -1.96 1 98.75 152 LEU B CA 1
ATOM 2479 C C . LEU B 1 152 ? 5.902 -15.094 -1.408 1 98.75 152 LEU B C 1
ATOM 2481 O O . LEU B 1 152 ? 6.055 -16.312 -1.31 1 98.75 152 LEU B O 1
ATOM 2485 N N . ARG B 1 153 ? 4.82 -14.469 -1.084 1 97.81 153 ARG B N 1
ATOM 2486 C CA . ARG B 1 153 ? 3.676 -15.203 -0.563 1 97.81 153 ARG B CA 1
ATOM 2487 C C . ARG B 1 153 ? 3.17 -16.219 -1.583 1 97.81 153 ARG B C 1
ATOM 2489 O O . ARG B 1 153 ? 2.84 -17.359 -1.229 1 97.81 153 ARG B O 1
ATOM 2496 N N . HIS B 1 154 ? 3.076 -15.781 -2.805 1 97.75 154 HIS B N 1
ATOM 2497 C CA . HIS B 1 154 ? 2.617 -16.641 -3.887 1 97.75 154 HIS B CA 1
ATOM 2498 C C . HIS B 1 154 ? 3.529 -17.859 -4.051 1 97.75 154 HIS B C 1
ATOM 2500 O O . HIS B 1 154 ? 3.074 -18.938 -4.449 1 97.75 154 HIS B O 1
ATOM 2506 N N . ASN B 1 155 ? 4.742 -17.656 -3.73 1 97.5 155 ASN B N 1
ATOM 2507 C CA . ASN B 1 155 ? 5.727 -18.719 -3.906 1 97.5 155 ASN B CA 1
ATOM 2508 C C . ASN B 1 155 ? 5.93 -19.516 -2.619 1 97.5 155 ASN B C 1
ATOM 2510 O O . ASN B 1 155 ? 6.922 -20.234 -2.479 1 97.5 155 ASN B O 1
ATOM 2514 N N . GLY B 1 156 ? 5.117 -19.359 -1.695 1 97.19 156 GLY B N 1
ATOM 2515 C CA . GLY B 1 156 ? 5.043 -20.312 -0.601 1 97.19 156 GLY B CA 1
ATOM 2516 C C . GLY B 1 156 ? 5.691 -19.812 0.675 1 97.19 156 GLY B C 1
ATOM 2517 O O . GLY B 1 156 ? 5.684 -20.5 1.695 1 97.19 156 GLY B O 1
ATOM 2518 N N . VAL B 1 157 ? 6.293 -18.609 0.633 1 98 157 VAL B N 1
ATOM 2519 C CA . VAL B 1 157 ? 6.852 -18.062 1.862 1 98 157 VAL B CA 1
ATOM 2520 C C . VAL B 1 157 ? 5.73 -17.766 2.859 1 98 157 VAL B C 1
ATOM 2522 O O . VAL B 1 157 ? 4.691 -17.219 2.492 1 98 157 VAL B O 1
ATOM 2525 N N . GLU B 1 158 ? 5.906 -18.141 4.137 1 96.62 158 GLU B N 1
ATOM 2526 C CA . GLU B 1 158 ? 4.887 -17.984 5.172 1 96.62 158 GLU B CA 1
ATOM 2527 C C . GLU B 1 158 ? 4.852 -16.562 5.707 1 96.62 158 GLU B C 1
ATOM 2529 O O . GLU B 1 158 ? 5.41 -16.266 6.77 1 96.62 158 GLU B O 1
ATOM 2534 N N . LEU B 1 159 ? 4.184 -15.766 4.996 1 97.88 159 LEU B N 1
ATOM 2535 C CA . LEU B 1 159 ? 4.031 -14.359 5.367 1 97.88 159 LEU B CA 1
ATOM 2536 C C . LEU B 1 159 ? 2.588 -14.055 5.762 1 97.88 159 LEU B C 1
ATOM 2538 O O . LEU B 1 159 ? 1.651 -14.578 5.152 1 97.88 159 LEU B O 1
ATOM 2542 N N . GLY B 1 160 ? 2.418 -13.312 6.785 1 95.75 160 GLY B N 1
ATOM 2543 C CA . GLY B 1 160 ? 1.117 -12.797 7.18 1 95.75 160 GLY B CA 1
ATOM 2544 C C . GLY B 1 160 ? 1.041 -11.281 7.137 1 95.75 160 GLY B C 1
ATOM 2545 O O . GLY B 1 160 ? 2.025 -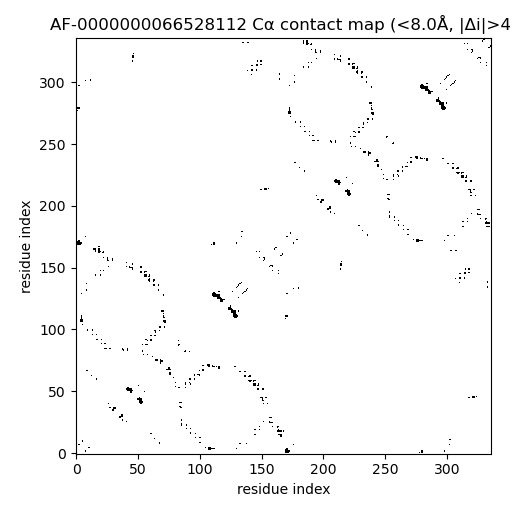10.617 6.809 1 95.75 160 GLY B O 1
ATOM 2546 N N . LYS B 1 161 ? -0.168 -10.758 7.461 1 93.38 161 LYS B N 1
ATOM 2547 C CA . LYS B 1 161 ? -0.416 -9.32 7.41 1 93.38 161 LYS B CA 1
ATOM 2548 C C . LYS B 1 161 ? 0.481 -8.57 8.391 1 93.38 161 LYS B C 1
ATOM 2550 O O . LYS B 1 161 ? 0.923 -7.453 8.109 1 93.38 161 LYS B O 1
ATOM 2555 N N . MET B 1 162 ? 0.8 -9.07 9.461 1 93.25 162 MET B N 1
ATOM 2556 C CA . MET B 1 162 ? 1.605 -8.398 10.477 1 93.25 162 MET B CA 1
ATOM 2557 C C . MET B 1 162 ? 3.062 -8.297 10.039 1 93.25 162 MET B C 1
ATOM 2559 O O . MET B 1 162 ? 3.812 -7.461 10.547 1 93.25 162 MET B O 1
ATOM 2563 N N . ASP B 1 163 ? 3.5 -9.219 9.141 1 96.94 163 ASP B N 1
ATOM 2564 C CA . ASP B 1 163 ? 4.824 -9.023 8.555 1 96.94 163 ASP B CA 1
ATOM 2565 C C . ASP B 1 163 ? 4.883 -7.734 7.742 1 96.94 163 ASP B C 1
ATOM 2567 O O . ASP B 1 163 ? 5.918 -7.066 7.707 1 96.94 163 ASP B O 1
ATOM 2571 N N . PHE B 1 164 ? 3.742 -7.48 7.07 1 97.69 164 PHE B N 1
ATOM 2572 C CA . PHE B 1 164 ? 3.662 -6.301 6.215 1 97.69 164 PHE B CA 1
ATOM 2573 C C . PHE B 1 164 ? 3.451 -5.043 7.051 1 97.69 164 PHE B C 1
ATOM 2575 O O . PHE B 1 164 ? 4.125 -4.031 6.844 1 97.69 164 PHE B O 1
ATOM 2582 N N . LEU B 1 165 ? 2.482 -5.137 7.973 1 94.88 165 LEU B N 1
ATOM 2583 C CA . LEU B 1 165 ? 2.09 -3.955 8.727 1 94.88 165 LEU B CA 1
ATOM 2584 C C . LEU B 1 165 ? 3.004 -3.752 9.93 1 94.88 165 LEU B C 1
ATOM 2586 O O . LEU B 1 165 ? 3.064 -2.654 10.492 1 94.88 165 LEU B O 1
ATOM 2590 N N . GLY B 1 166 ? 3.85 -4.824 10.156 1 71.12 166 GLY B N 1
ATOM 2591 C CA . GLY B 1 166 ? 4.785 -4.898 11.266 1 71.12 166 GLY B CA 1
ATOM 2592 C C . GLY B 1 166 ? 4.602 -3.785 12.281 1 71.12 166 GLY B C 1
ATOM 2593 O O . GLY B 1 166 ? 3.852 -2.836 12.039 1 71.12 166 GLY B O 1
ATOM 2594 N N . GLY B 1 167 ? 5.395 -3.852 13.578 1 59.38 167 GLY B N 1
ATOM 2595 C CA . GLY B 1 167 ? 5.93 -3.502 14.891 1 59.38 167 GLY B CA 1
ATOM 2596 C C . GLY B 1 167 ? 7.082 -4.391 15.32 1 59.38 167 GLY B C 1
ATOM 2597 O O . GLY B 1 167 ? 6.875 -5.398 16 1 59.38 167 GLY B O 1
ATOM 2598 N N . ALA B 1 168 ? 7.992 -4.527 14.266 1 39.06 168 ALA B N 1
ATOM 2599 C CA . ALA B 1 168 ? 9.219 -5.207 14.672 1 39.06 168 ALA B CA 1
ATOM 2600 C C . ALA B 1 168 ? 9.75 -4.645 15.984 1 39.06 168 ALA B C 1
ATOM 2602 O O . ALA B 1 168 ? 9.516 -3.48 16.312 1 39.06 168 ALA B O 1
#

Solvent-accessible surface area (backbone atoms only — not comparable to full-atom values): 18173 Å² total; per-residue (Å²): 131,75,50,48,56,39,74,73,37,56,59,44,46,48,52,45,50,50,20,51,48,52,49,50,51,51,42,53,50,46,21,59,75,66,71,43,67,60,55,60,57,40,62,34,52,66,33,95,90,46,69,26,34,45,54,24,51,52,48,25,42,47,35,44,42,41,46,52,17,53,43,40,72,43,80,60,83,85,75,83,93,71,61,74,46,72,68,46,46,47,49,51,50,52,52,37,46,53,56,55,72,65,60,55,65,74,48,21,62,71,17,50,70,34,77,39,75,43,77,54,96,85,38,79,46,77,32,39,24,46,54,33,43,56,59,39,39,50,57,53,26,42,40,25,51,39,48,34,51,48,43,42,36,49,68,66,38,94,70,57,70,60,48,62,57,46,87,125,132,76,49,46,54,40,74,72,37,58,61,45,48,48,51,47,50,50,20,50,48,53,49,50,51,51,44,53,51,45,21,60,76,66,72,42,67,60,55,59,59,39,62,32,51,64,34,93,90,47,69,26,33,46,54,24,52,52,48,24,42,48,34,43,42,41,46,53,18,54,43,40,72,44,80,61,84,86,76,82,95,72,60,76,44,70,67,46,47,46,49,50,49,52,54,36,46,53,54,55,71,64,57,54,64,73,49,22,64,71,17,52,67,34,79,39,78,44,79,54,96,86,38,81,46,78,32,39,25,45,56,35,44,57,58,42,38,50,57,53,25,42,39,25,49,39,49,34,53,48,41,42,37,48,70,66,38,93,70,56,70,58,50,63,54,45,86,126

Radius of gyration: 19.31 Å; Cα contacts (8 Å, |Δi|>4): 489; chains: 2; bounding box: 45×53×46 Å

Nearest PDB structures (foldseek):
  2oqm-assembly2_D  TM=9.437E-01  e=5.660E-13  Shewanella denitrificans
  3qth-assembly1_A  TM=8.827E-01  e=6.285E-10  Colwellia psychrerythraea 34H
  3qth-assembly1_B  TM=8.981E-01  e=1.061E-08  Colwellia psychrerythraea 34H
  2qe9-assembly1_B  TM=5.773E-01  e=5.098E-02  Bacillus subtilis
  2qe9-assembly1_A  TM=5.486E-01  e=6.978E-01  Bacillus subtilis

Secondary structure (DSSP, 8-state):
-PBPHHHHHHHHHHHHHHHHHHHHHHHHHHHHHTT--HHHHHT--SSTTS--HHHHHHHHHHHHHHHHHHHHTPPPPP--S---SHHHHHHHHHHHHHHHHTS-GGGGTTGGG-EEEEEETTEEEEEEHHHHIIIIIHHHHHHHHHHHHHHHHHTT----HHHHH---/-PBPHHHHHHHHHHHHHHHHHHHHHHHHHHHHHTT--HHHHHT--SSTTSPPHHHHHHHHHHHHHHHHHHHHTPPPP---S---SHHHHHHHHHHHHHHHHTS-GGGGTTGGG-EEEEEETTEEEEEEHHHHIIIIIHHHHHHHHHHHHHHHHHTT----HHHHH---

InterPro domains:
  IPR018531 Protein of unknown function DUF1993 [PF09351] (5-165)
  IPR018531 Protein of unknown function DUF1993 [PTHR36922] (1-166)
  IPR034660 DinB/YfiT-like putative metalloenzymes [G3DSA:1.20.120.450] (1-168)
  IPR034660 DinB/YfiT-like putative metalloenzymes [SSF109854] (4-166)